Protein AF-A0A2R6RZS8-F1 (afdb_monomer_lite)

pLDDT: mean 79.47, std 20.53, range [24.92, 98.19]

Sequence (272 aa):
MAEFLGSIHTPYLHHLAVDETLSQWTEIAVITLLEDISRHVHLQELRICLRRIVTTSFTSIETLFGLTRLRSLSLQGIDFLLENDTIQQFGRAWPTLETFRLDWAPYQGDPSLFTLDALELFAIHLPHLNKITVYLDATHLPPSPSSNYRDVSTIRPDIGVDFSLGVSRSPVKESIATQIAEYIARIYPHANIQSLDFNSSEESKRQNKIWREIDRMSYRNQQYPGTISDLVQPSSQHLYRQLRKVPLAHTGMSFLGGCCSGSPFRILHERD

Foldseek 3Di:
DLVVLLVPPDLPAAEDAAFADDDDDEQVNLLSNLLSVLVNLNHAEDHHADPAAYEDALVSCVSNLSNQNHAEDAYHNYHHLDALVCLLVVLNSHQNHAYEHYHYDDDPDDARNAELVSLVSCLVRRVNHQEYADAYQAQDDDDQDPPVLPCSCVSCVPLVREREYHHELHDHDLVCLLVSLVRNCSSRVRYQYDYDDDDPDPSSVVRNVSSVVSRVSSVVCNVDVPPDVVPDDPPPPPPVPPPPDDDDDDPDDDDDPDDPPDDSDDDPPDDD

Secondary structure (DSSP, 8-state):
-HHHHHH---TT--EEEEE--SS---HHHHHHHHHHHHT-TT--EEEEEEEEEEE--HHHHHGGGG-TT--EEEEEEEE----TTHHHHHHHH-TT--EEEEE-PPTTSPPPS-BTHHHHHHHHH-TT--EEEE--BBSSPPSPPPGGGGGHHHH-TTTTS-EEEEEES--B-GGGHHHHHHHHHHH-TTEEEEEE-----HHHHHHHHHHHHHHHHHHHHHH-TTSSTTT--S-TTSGGGT----PPP----------S-S-S--------

Structure (mmCIF, N/CA/C/O backbone):
data_AF-A0A2R6RZS8-F1
#
_entry.id   AF-A0A2R6RZS8-F1
#
loop_
_atom_site.group_PDB
_atom_site.id
_atom_site.type_symbol
_atom_site.label_atom_id
_atom_site.label_alt_id
_atom_site.label_comp_id
_atom_site.label_asym_id
_atom_site.label_entity_id
_atom_site.label_seq_id
_atom_site.pdbx_PDB_ins_code
_atom_site.Cartn_x
_atom_site.Cartn_y
_atom_site.Cartn_z
_atom_site.occupancy
_atom_site.B_iso_or_equiv
_atom_site.auth_seq_id
_atom_site.auth_comp_id
_atom_site.auth_asym_id
_atom_site.auth_atom_id
_atom_site.pdbx_PDB_model_num
ATOM 1 N N . MET A 1 1 ? 22.806 1.765 -14.037 1.00 62.91 1 MET A N 1
ATOM 2 C CA . MET A 1 1 ? 21.888 0.638 -13.752 1.00 62.91 1 MET A CA 1
ATOM 3 C C . MET A 1 1 ? 20.736 0.573 -14.745 1.00 62.91 1 MET A C 1
ATOM 5 O O . MET A 1 1 ? 20.511 -0.511 -15.256 1.00 62.91 1 MET A O 1
ATOM 9 N N . ALA A 1 2 ? 20.074 1.690 -15.068 1.00 63.19 2 ALA A N 1
ATOM 10 C CA . ALA A 1 2 ? 19.119 1.770 -16.184 1.00 63.19 2 ALA A CA 1
ATOM 11 C C . ALA A 1 2 ? 19.667 1.116 -17.474 1.00 63.19 2 ALA A C 1
ATOM 13 O O . ALA A 1 2 ? 19.133 0.120 -17.949 1.00 63.19 2 ALA A O 1
ATOM 14 N N . GLU A 1 3 ? 20.867 1.523 -17.910 1.00 72.31 3 GLU A N 1
ATOM 15 C CA . GLU A 1 3 ? 21.550 0.912 -19.069 1.00 72.31 3 GLU A CA 1
ATOM 16 C C . GLU A 1 3 ? 21.716 -0.615 -18.975 1.00 72.31 3 GLU A C 1
ATOM 18 O O . GLU A 1 3 ? 21.650 -1.316 -19.982 1.00 72.31 3 GLU A O 1
ATOM 23 N N . PHE A 1 4 ? 21.911 -1.149 -17.765 1.00 75.69 4 PHE A N 1
ATOM 24 C CA . PHE A 1 4 ? 22.046 -2.587 -17.558 1.00 75.69 4 PHE A CA 1
ATOM 25 C C . PHE A 1 4 ? 20.701 -3.298 -17.721 1.00 75.69 4 PHE A C 1
ATOM 27 O O . PHE A 1 4 ? 20.647 -4.299 -18.426 1.00 75.69 4 PHE A O 1
ATOM 34 N N . LEU A 1 5 ? 19.613 -2.779 -17.147 1.00 74.50 5 LEU A N 1
ATOM 35 C CA . LEU A 1 5 ? 18.281 -3.371 -17.315 1.00 74.50 5 LEU A CA 1
ATOM 36 C C . LEU A 1 5 ? 17.813 -3.300 -18.768 1.00 74.50 5 LEU A C 1
ATOM 38 O O . LEU A 1 5 ? 17.347 -4.306 -19.293 1.00 74.50 5 LEU A O 1
ATOM 42 N N . GLY A 1 6 ? 18.065 -2.181 -19.454 1.00 74.12 6 GLY A N 1
ATOM 43 C CA . GLY A 1 6 ? 17.813 -2.060 -20.891 1.00 74.12 6 GLY A CA 1
ATOM 44 C C . GLY A 1 6 ? 18.570 -3.088 -21.745 1.00 74.12 6 GLY A C 1
ATOM 45 O O . GLY A 1 6 ? 18.123 -3.427 -22.837 1.00 74.12 6 GLY A O 1
ATOM 46 N N . SER A 1 7 ? 19.688 -3.635 -21.256 1.00 81.44 7 SER A N 1
ATOM 47 C CA . SER A 1 7 ? 20.429 -4.693 -21.954 1.00 81.44 7 SER A CA 1
ATOM 48 C C . SER A 1 7 ? 19.837 -6.097 -21.758 1.00 81.44 7 SER A C 1
ATOM 50 O O . SER A 1 7 ? 20.072 -6.983 -22.587 1.00 81.44 7 SER A O 1
ATOM 52 N N . ILE A 1 8 ? 19.025 -6.313 -20.716 1.00 77.12 8 ILE A N 1
ATOM 53 C CA . ILE A 1 8 ? 18.415 -7.612 -20.410 1.00 77.12 8 ILE A CA 1
ATOM 54 C C . ILE A 1 8 ? 17.211 -7.831 -21.333 1.00 77.12 8 ILE A C 1
ATOM 56 O O . ILE A 1 8 ? 16.081 -7.489 -21.019 1.00 77.12 8 ILE A O 1
ATOM 60 N N . HIS A 1 9 ? 17.430 -8.464 -22.482 1.00 73.44 9 HIS A N 1
ATOM 61 C CA . HIS A 1 9 ? 16.355 -8.846 -23.406 1.00 73.44 9 HIS A CA 1
ATOM 62 C C . HIS A 1 9 ? 15.828 -10.250 -23.095 1.00 73.44 9 HIS A C 1
ATOM 64 O O . HIS A 1 9 ? 15.813 -11.127 -23.959 1.00 73.44 9 HIS A O 1
ATOM 70 N N . THR A 1 10 ? 15.444 -10.506 -21.842 1.00 80.44 10 THR A N 1
ATOM 71 C CA . THR A 1 10 ? 14.877 -11.805 -21.469 1.00 80.44 10 THR A CA 1
ATOM 72 C C . THR A 1 10 ? 13.349 -11.715 -21.448 1.00 80.44 10 THR A C 1
ATOM 74 O O . THR A 1 10 ? 12.780 -11.034 -20.591 1.00 80.44 10 THR A O 1
ATOM 77 N N . PRO A 1 11 ? 12.638 -12.428 -22.344 1.00 80.12 11 PRO A N 1
ATOM 78 C CA . PRO A 1 11 ? 11.176 -12.509 -22.278 1.00 80.12 11 PRO A CA 1
ATOM 79 C C . PRO A 1 11 ? 10.695 -13.308 -21.051 1.00 80.12 11 PRO A C 1
ATOM 81 O O . PRO A 1 11 ? 9.502 -13.405 -20.802 1.00 80.12 11 PRO A O 1
ATOM 84 N N . TYR A 1 12 ? 11.613 -13.869 -20.265 1.00 85.50 12 TYR A N 1
ATOM 85 C CA . TYR A 1 12 ? 11.329 -14.740 -19.125 1.00 85.50 12 TYR A CA 1
ATOM 86 C C . TYR A 1 12 ? 11.644 -14.088 -17.773 1.00 85.50 12 TYR A C 1
ATOM 88 O O . TYR A 1 12 ? 11.778 -14.783 -16.770 1.00 85.50 12 TYR A O 1
ATOM 96 N N . LEU A 1 13 ? 11.814 -12.761 -17.718 1.00 93.31 13 LEU A N 1
ATOM 97 C CA . LEU A 1 13 ? 12.021 -12.091 -16.436 1.00 93.31 13 LEU A CA 1
ATOM 98 C C . LEU A 1 13 ? 10.706 -12.069 -15.646 1.00 93.31 13 LEU A C 1
ATOM 100 O O . LEU A 1 13 ? 9.829 -11.249 -15.907 1.00 93.31 13 LEU A O 1
ATOM 104 N N . HIS A 1 14 ? 10.576 -12.984 -14.687 1.00 95.19 14 HIS A N 1
ATOM 105 C CA . HIS A 1 14 ? 9.418 -13.071 -13.792 1.00 95.19 14 HIS A CA 1
ATOM 106 C C . HIS A 1 14 ? 9.640 -12.355 -12.460 1.00 95.19 14 HIS A C 1
ATOM 108 O O . HIS A 1 14 ? 8.688 -11.823 -11.893 1.00 95.19 14 HIS A O 1
ATOM 114 N N . HIS A 1 15 ? 10.890 -12.276 -12.004 1.00 95.50 15 HIS A N 1
ATOM 115 C CA . HIS A 1 15 ? 11.254 -11.688 -10.720 1.00 95.50 15 HIS A CA 1
ATOM 116 C C . HIS A 1 15 ? 12.351 -10.652 -10.927 1.00 95.50 15 HIS A C 1
ATOM 118 O O . HIS A 1 15 ? 13.392 -10.942 -11.520 1.00 95.50 15 HIS A O 1
ATOM 124 N N . LEU A 1 16 ? 12.131 -9.446 -10.413 1.00 94.88 16 LEU A N 1
ATOM 125 C CA . LEU A 1 16 ? 13.127 -8.390 -10.410 1.00 94.88 16 LEU A CA 1
ATOM 126 C C . LEU A 1 16 ? 13.200 -7.764 -9.023 1.00 94.88 16 LEU A C 1
ATOM 128 O O . LEU A 1 16 ? 12.225 -7.206 -8.522 1.00 94.88 16 LEU A O 1
ATOM 132 N N . ALA A 1 17 ? 14.386 -7.834 -8.427 1.00 94.62 17 ALA A N 1
ATOM 133 C CA . ALA A 1 17 ? 14.703 -7.163 -7.180 1.00 94.62 17 ALA A CA 1
ATOM 134 C C . ALA A 1 17 ? 15.854 -6.181 -7.402 1.00 94.62 17 ALA A C 1
ATOM 136 O O . ALA A 1 17 ? 16.924 -6.545 -7.892 1.00 94.62 17 ALA A O 1
ATOM 137 N N . VAL A 1 18 ? 15.617 -4.932 -7.023 1.00 92.31 18 VAL A N 1
ATOM 138 C CA . VAL A 1 18 ? 16.575 -3.834 -7.056 1.00 92.31 18 VAL A CA 1
ATOM 139 C C . VAL A 1 18 ? 16.738 -3.345 -5.622 1.00 92.31 18 VAL A C 1
ATOM 141 O O . VAL A 1 18 ? 15.897 -2.609 -5.113 1.00 92.31 18 VAL A O 1
ATOM 144 N N . ASP A 1 19 ? 17.803 -3.776 -4.952 1.00 90.81 19 ASP A N 1
ATOM 145 C CA . ASP A 1 19 ? 18.142 -3.329 -3.601 1.00 90.81 19 ASP A CA 1
ATOM 146 C C . ASP A 1 19 ? 19.425 -2.495 -3.680 1.00 90.81 19 ASP A C 1
ATOM 148 O O . ASP A 1 19 ? 20.504 -3.038 -3.901 1.00 90.81 19 ASP A O 1
ATOM 152 N N . GLU A 1 20 ? 19.344 -1.174 -3.504 1.00 81.62 20 GLU A N 1
ATOM 153 C CA . GLU A 1 20 ? 20.545 -0.339 -3.597 1.00 81.62 20 GLU A CA 1
ATOM 154 C C . GLU A 1 20 ? 21.147 -0.002 -2.231 1.00 81.62 20 GLU A C 1
ATOM 156 O O . GLU A 1 20 ? 20.477 0.443 -1.296 1.00 81.62 20 GLU A O 1
ATOM 161 N N . THR A 1 21 ? 22.468 -0.171 -2.133 1.00 69.88 21 THR A N 1
ATOM 162 C CA . THR A 1 21 ? 23.255 0.178 -0.944 1.00 69.88 21 THR A CA 1
ATOM 163 C C . THR A 1 21 ? 24.018 1.499 -1.075 1.00 69.88 21 THR A C 1
ATOM 165 O O . THR A 1 21 ? 24.407 2.066 -0.049 1.00 69.88 21 THR A O 1
ATOM 168 N N . LEU A 1 22 ? 24.212 2.007 -2.296 1.00 61.62 22 LEU A N 1
ATOM 169 C CA . LEU A 1 22 ? 24.978 3.218 -2.596 1.00 61.62 22 LEU A CA 1
ATOM 170 C C . LEU A 1 22 ? 24.064 4.432 -2.844 1.00 61.62 22 LEU A C 1
ATOM 172 O O . LEU A 1 22 ? 22.845 4.332 -2.931 1.00 61.62 22 LEU A O 1
ATOM 176 N N . SER A 1 23 ? 24.649 5.623 -2.767 1.00 70.31 23 SER A N 1
ATOM 177 C CA . SER A 1 23 ? 23.931 6.870 -2.508 1.00 70.31 23 SER A CA 1
ATOM 178 C C . SER A 1 23 ? 24.003 7.828 -3.691 1.00 70.31 23 SER A C 1
ATOM 180 O O . SER A 1 23 ? 25.045 8.459 -3.858 1.00 70.31 23 SER A O 1
ATOM 182 N N . GLN A 1 24 ? 22.892 7.963 -4.431 1.00 80.12 24 GLN A N 1
ATOM 183 C CA . GLN A 1 24 ? 22.300 9.207 -4.978 1.00 80.12 24 GLN A CA 1
ATOM 184 C C . GLN A 1 24 ? 21.264 8.882 -6.074 1.00 80.12 24 GLN A C 1
ATOM 186 O O . GLN A 1 24 ? 21.456 9.194 -7.247 1.00 80.12 24 GLN A O 1
ATOM 191 N N . TRP A 1 25 ? 20.138 8.273 -5.696 1.00 88.56 25 TRP A N 1
ATOM 192 C CA . TRP A 1 25 ? 18.993 8.221 -6.603 1.00 88.56 25 TRP A CA 1
ATOM 193 C C . TRP A 1 25 ? 18.427 9.618 -6.802 1.00 88.56 25 TRP A C 1
ATOM 195 O O . TRP A 1 25 ? 18.111 10.312 -5.834 1.00 88.56 25 TRP A O 1
ATOM 205 N N . THR A 1 26 ? 18.312 10.015 -8.061 1.00 91.75 26 THR A N 1
ATOM 206 C CA . THR A 1 26 ? 17.530 11.175 -8.474 1.00 91.75 26 THR A CA 1
ATOM 207 C C . THR A 1 26 ? 16.162 10.703 -8.942 1.00 91.75 26 THR A C 1
ATOM 209 O O . THR A 1 26 ? 15.993 9.541 -9.316 1.00 91.75 26 THR A O 1
ATOM 212 N N . GLU A 1 27 ? 15.194 11.612 -8.962 1.00 92.75 27 GLU A N 1
ATOM 213 C CA . GLU A 1 27 ? 13.885 11.351 -9.561 1.00 92.75 27 GLU A CA 1
ATOM 214 C C . GLU A 1 27 ? 14.021 10.829 -11.000 1.00 92.75 27 GLU A C 1
ATOM 216 O O . GLU A 1 27 ? 13.470 9.784 -11.329 1.00 92.75 27 GLU A O 1
ATOM 221 N N . ILE A 1 28 ? 14.850 11.485 -11.822 1.00 93.06 28 ILE A N 1
ATOM 222 C CA . ILE A 1 28 ? 15.107 11.085 -13.215 1.00 93.06 28 ILE A CA 1
ATOM 223 C C . ILE A 1 28 ? 15.606 9.638 -13.293 1.00 93.06 28 ILE A C 1
ATOM 225 O O . ILE A 1 28 ? 15.122 8.868 -14.114 1.00 93.06 28 ILE A O 1
ATOM 229 N N . ALA A 1 29 ? 16.541 9.245 -12.423 1.00 92.25 29 ALA A N 1
ATOM 230 C CA . ALA A 1 29 ? 17.060 7.881 -12.419 1.00 92.25 29 ALA A CA 1
ATOM 231 C C . ALA A 1 29 ? 15.974 6.849 -12.072 1.00 92.25 29 ALA A C 1
ATOM 233 O O . ALA A 1 29 ? 15.957 5.772 -12.666 1.00 92.25 29 ALA A O 1
ATOM 234 N N . VAL A 1 30 ? 15.072 7.173 -11.136 1.00 93.06 30 VAL A N 1
ATOM 235 C CA . VAL A 1 30 ? 13.923 6.316 -10.803 1.00 93.06 30 VAL A CA 1
ATOM 236 C C . VAL A 1 30 ? 12.966 6.222 -11.988 1.00 93.06 30 VAL A C 1
ATOM 238 O O . VAL A 1 30 ? 12.576 5.118 -12.343 1.00 93.06 30 VAL A O 1
ATOM 241 N N . ILE A 1 31 ? 12.638 7.335 -12.646 1.00 94.50 31 ILE A N 1
ATOM 242 C CA . ILE A 1 31 ? 11.755 7.335 -13.822 1.00 94.50 31 ILE A CA 1
ATOM 243 C C . ILE A 1 31 ? 12.332 6.449 -14.928 1.00 94.50 31 ILE A C 1
ATOM 245 O O . ILE A 1 31 ? 11.656 5.528 -15.378 1.00 94.50 31 ILE A O 1
ATOM 249 N N . THR A 1 32 ? 13.602 6.644 -15.298 1.00 93.81 32 THR A N 1
ATOM 250 C CA . THR A 1 32 ? 14.256 5.816 -16.324 1.00 93.81 32 THR A CA 1
ATOM 251 C C . THR A 1 32 ? 14.278 4.338 -15.927 1.00 93.81 32 THR A C 1
ATOM 253 O O . THR A 1 32 ? 14.043 3.468 -16.760 1.00 93.81 32 THR A O 1
ATOM 256 N N . LEU A 1 33 ? 14.507 4.035 -14.643 1.00 93.19 33 LEU A N 1
ATOM 257 C CA . LEU A 1 33 ? 14.427 2.667 -14.132 1.00 93.19 33 LEU A CA 1
ATOM 258 C C . LEU A 1 33 ? 13.031 2.064 -14.358 1.00 93.19 33 LEU A C 1
ATOM 260 O O . LEU A 1 33 ? 12.932 0.941 -14.844 1.00 93.19 33 LEU A O 1
ATOM 264 N N . LEU A 1 34 ? 11.963 2.777 -13.998 1.00 95.31 34 LEU A N 1
ATOM 265 C CA . LEU A 1 34 ? 10.593 2.281 -14.148 1.00 95.31 34 LEU A CA 1
ATOM 266 C C . LEU A 1 34 ? 10.214 2.095 -15.625 1.00 95.31 34 LEU A C 1
ATOM 268 O O . LEU A 1 34 ? 9.624 1.074 -15.980 1.00 95.31 34 LEU A O 1
ATOM 272 N N . GLU A 1 35 ? 10.627 3.020 -16.495 1.00 94.94 35 GLU A N 1
ATOM 273 C CA . GLU A 1 35 ? 10.471 2.899 -17.948 1.00 94.94 35 GLU A CA 1
ATOM 274 C C . GLU A 1 35 ? 11.176 1.653 -18.495 1.00 94.94 35 GLU A C 1
ATOM 276 O O . GLU A 1 35 ? 10.598 0.918 -19.297 1.00 94.94 35 GLU A O 1
ATOM 281 N N . ASP A 1 36 ? 12.400 1.367 -18.050 1.00 93.19 36 ASP A N 1
ATOM 282 C CA . ASP A 1 36 ? 13.120 0.164 -18.469 1.00 93.19 36 ASP A CA 1
ATOM 283 C C . ASP A 1 36 ? 12.421 -1.111 -17.976 1.00 93.19 36 ASP A C 1
ATOM 285 O O . ASP A 1 36 ? 12.254 -2.062 -18.744 1.00 93.19 36 ASP A O 1
ATOM 289 N N . ILE A 1 37 ? 11.934 -1.108 -16.731 1.00 94.75 37 ILE A N 1
ATOM 290 C CA . ILE A 1 37 ? 11.193 -2.229 -16.135 1.00 94.75 37 ILE A CA 1
ATOM 291 C C . ILE A 1 37 ? 9.886 -2.502 -16.887 1.00 94.75 37 ILE A C 1
ATOM 293 O O . ILE A 1 37 ? 9.527 -3.665 -17.086 1.00 94.75 37 ILE A O 1
ATOM 297 N N . SER A 1 38 ? 9.196 -1.456 -17.348 1.00 95.75 38 SER A N 1
ATOM 298 C CA . SER A 1 38 ? 7.912 -1.575 -18.054 1.00 95.75 38 SER A CA 1
ATOM 299 C C . SER A 1 38 ? 7.962 -2.470 -19.300 1.00 95.75 38 SER A C 1
ATOM 301 O O . SER A 1 38 ? 6.945 -3.036 -19.704 1.00 95.75 38 SER A O 1
ATOM 303 N N . ARG A 1 39 ? 9.152 -2.661 -19.891 1.00 94.50 39 ARG A N 1
ATOM 304 C CA . ARG A 1 39 ? 9.355 -3.515 -21.072 1.00 94.50 39 ARG A CA 1
ATOM 305 C C . ARG A 1 39 ? 9.261 -5.012 -20.755 1.00 94.50 39 ARG A C 1
ATOM 307 O O . ARG A 1 39 ? 9.092 -5.821 -21.667 1.00 94.50 39 ARG A O 1
ATOM 314 N N . HIS A 1 40 ? 9.321 -5.400 -19.482 1.00 94.62 40 HIS A N 1
ATOM 315 C CA . HIS A 1 40 ? 9.264 -6.792 -19.033 1.00 94.62 40 HIS A CA 1
ATOM 316 C C . HIS A 1 40 ? 7.833 -7.225 -18.683 1.00 94.62 40 HIS A C 1
ATOM 318 O O . HIS A 1 40 ? 7.512 -7.521 -17.538 1.00 94.62 40 HIS A O 1
ATOM 324 N N . VAL A 1 41 ? 6.959 -7.325 -19.687 1.00 95.00 41 VAL A N 1
ATOM 325 C CA . VAL A 1 41 ? 5.510 -7.606 -19.525 1.00 95.00 41 VAL A CA 1
ATOM 326 C C . VAL A 1 41 ? 5.160 -8.932 -18.825 1.00 95.00 41 VAL A C 1
ATOM 328 O O . VAL A 1 41 ? 4.012 -9.160 -18.444 1.00 95.00 41 VAL A O 1
ATOM 331 N N . HIS A 1 42 ? 6.131 -9.833 -18.665 1.00 95.62 42 HIS A N 1
ATOM 332 C CA . HIS A 1 42 ? 5.960 -11.117 -17.983 1.00 95.62 42 HIS A CA 1
ATOM 333 C C . HIS A 1 42 ? 6.349 -11.093 -16.500 1.00 95.62 42 HIS A C 1
ATOM 335 O O . HIS A 1 42 ? 6.268 -12.140 -15.846 1.00 95.62 42 HIS A O 1
ATOM 341 N N . LEU A 1 43 ? 6.734 -9.926 -15.980 1.00 96.88 43 LEU A N 1
ATOM 342 C CA . LEU A 1 43 ? 7.109 -9.740 -14.589 1.00 96.88 43 LEU A CA 1
ATOM 343 C C . LEU A 1 43 ? 5.923 -10.043 -13.666 1.00 96.88 43 LEU A C 1
ATOM 345 O O . LEU A 1 43 ? 4.820 -9.529 -13.848 1.00 96.88 43 LEU A O 1
ATOM 349 N N . GLN A 1 44 ? 6.168 -10.904 -12.685 1.00 97.50 44 GLN A N 1
ATOM 350 C CA . GLN A 1 44 ? 5.214 -11.289 -11.648 1.00 97.50 44 GLN A CA 1
ATOM 351 C C . GLN A 1 44 ? 5.582 -10.661 -10.306 1.00 97.50 44 GLN A C 1
ATOM 353 O O . GLN A 1 44 ? 4.698 -10.329 -9.518 1.00 97.50 44 GLN A O 1
ATOM 358 N N . GLU A 1 45 ? 6.871 -10.445 -10.056 1.00 97.94 45 GLU A N 1
ATOM 359 C CA . GLU A 1 45 ? 7.355 -9.850 -8.820 1.00 97.94 45 GLU A CA 1
ATOM 360 C C . GLU A 1 45 ? 8.325 -8.710 -9.101 1.00 97.94 45 GLU A C 1
ATOM 362 O O . GLU A 1 45 ? 9.370 -8.895 -9.731 1.00 97.94 45 GLU A O 1
ATOM 367 N N . LEU A 1 46 ? 7.985 -7.533 -8.584 1.00 97.38 46 LEU A N 1
ATOM 368 C CA . LEU A 1 46 ? 8.832 -6.355 -8.622 1.00 97.38 46 LEU A CA 1
ATOM 369 C C . LEU A 1 46 ? 9.113 -5.868 -7.208 1.00 97.38 46 LEU A C 1
ATOM 371 O O . LEU A 1 46 ? 8.207 -5.495 -6.460 1.00 97.38 46 LEU A O 1
ATOM 375 N N . ARG A 1 47 ? 10.395 -5.792 -6.869 1.00 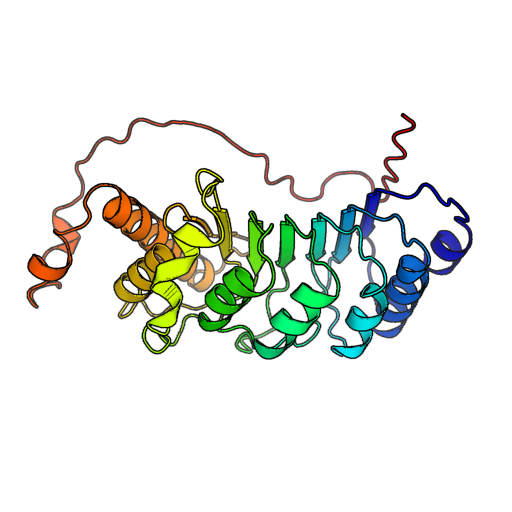96.50 47 ARG A N 1
ATOM 376 C CA . ARG A 1 47 ? 10.872 -5.182 -5.637 1.00 96.50 47 ARG A CA 1
ATOM 377 C C . ARG A 1 47 ? 11.900 -4.111 -5.955 1.00 96.50 47 ARG A C 1
ATOM 379 O O . ARG A 1 47 ? 12.928 -4.399 -6.553 1.00 96.50 47 ARG A O 1
ATOM 386 N N . ILE A 1 48 ? 11.653 -2.899 -5.481 1.00 94.56 48 ILE A N 1
ATOM 387 C CA . ILE A 1 48 ? 12.620 -1.806 -5.482 1.00 94.56 48 ILE A CA 1
ATOM 388 C C . ILE A 1 48 ? 12.764 -1.318 -4.044 1.00 94.56 48 ILE A C 1
ATOM 390 O O . ILE A 1 48 ? 11.773 -1.008 -3.384 1.00 94.56 48 ILE A O 1
ATOM 394 N N . CYS A 1 49 ? 13.993 -1.276 -3.544 1.00 93.38 49 CYS A N 1
ATOM 395 C CA . CYS A 1 49 ? 14.315 -0.819 -2.203 1.00 93.38 49 CYS A CA 1
ATOM 396 C C . CYS A 1 49 ? 15.428 0.223 -2.263 1.00 93.38 49 CYS A C 1
ATOM 398 O O . CYS A 1 49 ? 16.595 -0.098 -2.506 1.00 93.38 49 CYS A O 1
ATOM 400 N N . LEU A 1 50 ? 15.059 1.474 -1.996 1.00 91.31 50 LEU A N 1
ATOM 401 C CA . LEU A 1 50 ? 15.971 2.609 -1.964 1.00 91.31 50 LEU A CA 1
ATOM 402 C C . LEU A 1 50 ? 16.257 3.024 -0.516 1.00 91.31 50 LEU A C 1
ATOM 404 O O . LEU A 1 50 ? 15.366 3.063 0.330 1.00 91.31 50 LEU A O 1
ATOM 408 N N . ARG A 1 51 ? 17.512 3.382 -0.217 1.00 87.50 51 ARG A N 1
ATOM 409 C CA . ARG A 1 51 ? 17.899 3.888 1.117 1.00 87.50 51 ARG A CA 1
ATOM 410 C C . ARG A 1 51 ? 17.388 5.293 1.415 1.00 87.50 51 ARG A C 1
ATOM 412 O O . ARG A 1 51 ? 17.236 5.655 2.579 1.00 87.50 51 ARG A O 1
ATOM 419 N N . ARG A 1 52 ? 17.217 6.112 0.378 1.00 86.94 52 ARG A N 1
ATOM 420 C CA . ARG A 1 52 ? 16.716 7.483 0.482 1.00 86.94 52 ARG A CA 1
ATOM 421 C C . ARG A 1 52 ? 15.379 7.551 -0.222 1.00 86.94 52 ARG A C 1
ATOM 423 O O . ARG A 1 52 ? 15.208 6.904 -1.248 1.00 86.94 52 ARG A O 1
ATOM 430 N N . ILE A 1 53 ? 14.484 8.351 0.341 1.00 89.12 53 ILE A N 1
ATOM 431 C CA . ILE A 1 53 ? 13.192 8.611 -0.274 1.00 89.12 53 ILE A CA 1
ATOM 432 C C . ILE A 1 53 ? 13.414 9.472 -1.508 1.00 89.12 53 ILE A C 1
ATOM 434 O O . ILE A 1 53 ? 14.100 10.495 -1.439 1.00 89.12 53 ILE A O 1
ATOM 438 N N . VAL A 1 54 ? 12.840 9.027 -2.615 1.00 91.31 54 VAL A N 1
ATOM 439 C CA . VAL A 1 54 ? 12.729 9.782 -3.855 1.00 91.31 54 VAL A CA 1
ATOM 440 C C . VAL A 1 54 ? 11.251 10.050 -4.075 1.00 91.31 54 VAL A C 1
ATOM 442 O O . VAL A 1 54 ? 10.477 9.110 -4.248 1.00 91.31 54 VAL A O 1
ATOM 445 N N . THR A 1 55 ? 10.866 11.319 -4.034 1.00 91.88 55 THR A N 1
ATOM 446 C CA . THR A 1 55 ? 9.516 11.735 -4.413 1.00 91.88 55 THR A CA 1
ATOM 447 C C . THR A 1 55 ? 9.454 11.874 -5.928 1.00 91.88 55 THR A C 1
ATOM 449 O O . THR A 1 55 ? 10.387 12.392 -6.542 1.00 91.88 55 THR A O 1
ATOM 452 N N . THR A 1 56 ? 8.376 11.388 -6.525 1.00 91.94 56 THR A N 1
ATOM 453 C CA . THR A 1 56 ? 8.090 11.501 -7.952 1.00 91.94 56 THR A CA 1
ATOM 454 C C . THR A 1 56 ? 6.585 11.633 -8.176 1.00 91.94 56 THR A C 1
ATOM 456 O O . THR A 1 56 ? 5.785 11.415 -7.267 1.00 91.94 56 THR A O 1
ATOM 459 N N . SER A 1 57 ? 6.180 12.024 -9.380 1.00 93.25 57 SER A N 1
ATOM 460 C CA . SER A 1 57 ? 4.770 12.137 -9.737 1.00 93.25 57 SER A CA 1
ATOM 461 C C . SER A 1 57 ? 4.092 10.773 -9.894 1.00 93.25 57 SER A C 1
ATOM 463 O O . SER A 1 57 ? 4.716 9.757 -10.209 1.00 93.25 57 SER A O 1
ATOM 465 N N . PHE A 1 58 ? 2.764 10.773 -9.774 1.00 91.69 58 PHE A N 1
ATOM 466 C CA . PHE A 1 58 ? 1.926 9.615 -10.083 1.00 91.69 58 PHE A CA 1
ATOM 467 C C . PHE A 1 58 ? 2.159 9.068 -11.505 1.00 91.69 58 PHE A C 1
ATOM 469 O O . PHE A 1 58 ? 2.213 7.858 -11.702 1.00 91.69 58 PHE A O 1
ATOM 476 N N . THR A 1 59 ? 2.399 9.933 -12.495 1.00 94.56 59 THR A N 1
ATOM 477 C CA . THR A 1 59 ? 2.656 9.511 -13.887 1.00 94.56 59 THR A CA 1
ATOM 478 C C . THR A 1 59 ? 3.845 8.554 -14.015 1.00 94.56 59 THR A C 1
ATOM 480 O O . THR A 1 59 ? 3.901 7.743 -14.934 1.00 94.56 59 THR A O 1
ATOM 483 N N . SER A 1 60 ? 4.797 8.600 -13.080 1.00 94.88 60 SER A N 1
ATOM 484 C CA . SER A 1 60 ? 5.944 7.693 -13.066 1.00 94.88 60 SER A CA 1
ATOM 485 C C . SER A 1 60 ? 5.537 6.248 -12.762 1.00 94.88 60 SER A C 1
ATOM 487 O O . SER A 1 60 ? 6.105 5.330 -13.353 1.00 94.88 60 SER A O 1
ATOM 489 N N . ILE A 1 61 ? 4.542 6.012 -11.892 1.00 95.75 61 ILE A N 1
ATOM 490 C CA . ILE A 1 61 ? 4.058 4.649 -11.605 1.00 95.75 61 ILE A CA 1
ATOM 491 C C . ILE A 1 61 ? 3.176 4.098 -12.734 1.00 95.75 61 ILE A C 1
ATOM 493 O O . ILE A 1 61 ? 3.145 2.884 -12.937 1.00 95.75 61 ILE A O 1
ATOM 497 N N . GLU A 1 62 ? 2.524 4.966 -13.517 1.00 96.62 62 GLU A N 1
ATOM 498 C CA . GLU A 1 62 ? 1.706 4.565 -14.675 1.00 96.62 62 GLU A CA 1
ATOM 499 C C . GLU A 1 62 ? 2.521 3.805 -15.728 1.00 96.62 62 GLU A C 1
ATOM 501 O O . GLU A 1 62 ? 1.990 2.932 -16.416 1.00 96.62 62 GLU A O 1
ATOM 506 N N . THR A 1 63 ? 3.832 4.059 -15.811 1.00 96.81 63 THR A N 1
ATOM 507 C CA . THR A 1 63 ? 4.745 3.300 -16.682 1.00 96.81 63 THR A CA 1
ATOM 508 C C . THR A 1 63 ? 4.695 1.793 -16.404 1.00 96.81 63 THR A C 1
ATOM 510 O O . THR A 1 63 ? 4.869 0.985 -17.313 1.00 96.81 63 THR A O 1
ATOM 513 N N . LEU A 1 64 ? 4.371 1.385 -15.174 1.00 97.56 64 LEU A N 1
ATOM 514 C CA . LEU A 1 64 ? 4.266 -0.016 -14.767 1.00 97.56 64 LEU A CA 1
ATOM 515 C C . LEU A 1 64 ? 2.880 -0.627 -15.033 1.00 97.56 64 LEU A C 1
ATOM 517 O O . LEU A 1 64 ? 2.678 -1.815 -14.770 1.00 97.56 64 LEU A O 1
ATOM 521 N N . PHE A 1 65 ? 1.905 0.128 -15.554 1.00 98.00 65 PHE A N 1
ATOM 522 C CA . PHE A 1 65 ? 0.541 -0.382 -15.763 1.00 98.00 65 PHE A CA 1
ATOM 523 C C . PHE A 1 65 ? 0.454 -1.460 -16.850 1.00 98.00 65 PHE A C 1
ATOM 525 O O . PHE A 1 65 ? -0.492 -2.244 -16.866 1.00 98.00 65 PHE A O 1
ATOM 532 N N . GLY A 1 66 ? 1.463 -1.566 -17.720 1.00 97.06 66 GLY A N 1
ATOM 533 C CA . GLY A 1 66 ? 1.578 -2.667 -18.682 1.00 97.06 66 GLY A CA 1
ATOM 534 C C . GLY A 1 66 ? 1.912 -4.027 -18.050 1.00 97.06 66 GLY A C 1
ATOM 535 O O . GLY A 1 66 ? 1.745 -5.061 -18.701 1.00 97.06 66 GLY A O 1
ATOM 536 N N . LEU A 1 67 ? 2.354 -4.059 -16.787 1.00 97.50 67 LEU A N 1
ATOM 537 C CA . LEU A 1 67 ? 2.762 -5.273 -16.071 1.00 97.50 67 LEU A CA 1
ATOM 538 C C . LEU A 1 67 ? 1.550 -6.049 -15.531 1.00 97.50 67 LEU A C 1
ATOM 540 O O . LEU A 1 67 ? 1.404 -6.289 -14.338 1.00 97.50 67 LEU A O 1
ATOM 544 N N . THR A 1 68 ? 0.656 -6.461 -16.423 1.00 97.38 68 THR A N 1
ATOM 545 C CA . THR A 1 68 ? -0.647 -7.067 -16.080 1.00 97.38 68 THR A CA 1
ATOM 546 C C . THR A 1 68 ? -0.565 -8.418 -15.358 1.00 97.38 68 THR A C 1
ATOM 548 O O . THR A 1 68 ? -1.570 -8.886 -14.829 1.00 97.38 68 THR A O 1
ATOM 551 N N . ARG A 1 69 ? 0.615 -9.057 -15.328 1.00 97.31 69 ARG A N 1
ATOM 552 C CA . ARG A 1 69 ? 0.866 -10.335 -14.631 1.00 97.31 69 ARG A CA 1
ATOM 553 C C . ARG A 1 69 ? 1.443 -10.157 -13.226 1.00 97.31 69 ARG A C 1
ATOM 555 O O . ARG A 1 69 ? 1.792 -11.154 -12.591 1.00 97.31 69 ARG A O 1
ATOM 562 N N . LEU A 1 70 ? 1.576 -8.917 -12.761 1.00 98.19 70 LEU A N 1
ATOM 563 C CA . LEU A 1 70 ? 2.168 -8.607 -11.471 1.00 98.19 70 LEU A CA 1
ATOM 564 C C . LEU A 1 70 ? 1.311 -9.185 -10.336 1.00 98.19 70 LEU A C 1
ATOM 566 O O . LEU A 1 70 ? 0.103 -8.958 -10.254 1.00 98.19 70 LEU A O 1
ATOM 570 N N . ARG A 1 71 ? 1.962 -9.951 -9.465 1.00 98.00 71 ARG A N 1
ATOM 571 C CA . ARG A 1 71 ? 1.408 -10.549 -8.244 1.00 98.00 71 ARG A CA 1
ATOM 572 C C . ARG A 1 71 ? 1.978 -9.896 -6.995 1.00 98.00 71 ARG A C 1
ATOM 574 O O . ARG A 1 71 ? 1.276 -9.765 -5.999 1.00 98.00 71 ARG A O 1
ATOM 581 N N . SER A 1 72 ? 3.229 -9.446 -7.050 1.00 98.12 72 SER A N 1
ATOM 582 C CA . SER A 1 72 ? 3.902 -8.794 -5.929 1.00 98.12 72 SER A CA 1
ATOM 583 C C . SER A 1 72 ? 4.568 -7.501 -6.376 1.00 98.12 72 SER A C 1
ATOM 585 O O . SER A 1 72 ? 5.426 -7.507 -7.258 1.00 98.12 72 SER A O 1
ATOM 587 N N . LEU A 1 73 ? 4.186 -6.392 -5.746 1.00 97.94 73 LEU A N 1
ATOM 588 C CA . LEU A 1 73 ? 4.783 -5.078 -5.954 1.00 97.94 73 LEU A CA 1
ATOM 589 C C . LEU A 1 73 ? 5.259 -4.517 -4.616 1.00 97.94 73 LEU A C 1
ATOM 591 O O . LEU A 1 73 ? 4.457 -4.277 -3.716 1.00 97.94 73 LEU A O 1
ATOM 595 N N . SER A 1 74 ? 6.563 -4.289 -4.484 1.00 96.81 74 SER A N 1
ATOM 596 C CA . SER A 1 74 ? 7.174 -3.685 -3.301 1.00 96.81 74 SER A CA 1
ATOM 597 C C . SER A 1 74 ? 8.062 -2.515 -3.701 1.00 96.81 74 SER A C 1
ATOM 599 O O . SER A 1 74 ? 9.188 -2.734 -4.137 1.00 96.81 74 SER A O 1
ATOM 601 N N . LEU A 1 75 ? 7.611 -1.286 -3.466 1.00 95.19 75 LEU A N 1
ATOM 602 C CA . LEU A 1 75 ? 8.380 -0.065 -3.703 1.00 95.19 75 LEU A CA 1
ATOM 603 C C . LEU A 1 75 ? 8.675 0.590 -2.349 1.00 95.19 75 LEU A C 1
ATOM 605 O O . LEU A 1 75 ? 7.775 1.057 -1.653 1.00 95.19 75 LEU A O 1
ATOM 609 N N . GLN A 1 76 ? 9.938 0.566 -1.934 1.00 92.69 76 GLN A N 1
ATOM 610 C CA . GLN A 1 76 ? 10.390 1.127 -0.662 1.00 92.69 76 GLN A CA 1
ATOM 611 C C . GLN A 1 76 ? 11.345 2.279 -0.936 1.00 92.69 76 GLN A C 1
ATOM 613 O O . GLN A 1 76 ? 12.271 2.146 -1.739 1.00 92.69 76 GLN A O 1
ATOM 618 N N . GLY A 1 77 ? 11.118 3.406 -0.266 1.00 90.75 77 GLY A N 1
ATOM 619 C CA . GLY A 1 77 ? 11.881 4.629 -0.517 1.00 90.75 77 GLY A CA 1
ATOM 620 C C . GLY A 1 77 ? 11.517 5.345 -1.825 1.00 90.75 77 GLY A C 1
ATOM 621 O O .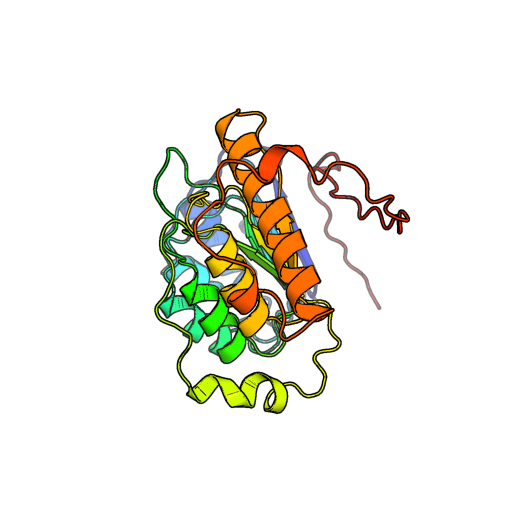 GLY A 1 77 ? 12.299 6.169 -2.288 1.00 90.75 77 GLY A O 1
ATOM 622 N N . ILE A 1 78 ? 10.351 5.065 -2.413 1.00 92.56 78 ILE A N 1
ATOM 623 C CA . ILE A 1 78 ? 9.789 5.858 -3.514 1.00 92.56 78 ILE A CA 1
ATOM 624 C C . ILE A 1 78 ? 8.413 6.356 -3.080 1.00 92.56 78 ILE A C 1
ATOM 626 O O . ILE A 1 78 ? 7.580 5.555 -2.655 1.00 92.56 78 ILE A O 1
ATOM 630 N N . ASP A 1 79 ? 8.200 7.661 -3.178 1.00 92.00 79 ASP A N 1
ATOM 631 C CA . ASP A 1 79 ? 6.940 8.326 -2.869 1.00 92.00 79 ASP A CA 1
ATOM 632 C C . ASP A 1 79 ? 6.327 8.862 -4.168 1.00 92.00 79 ASP A C 1
ATOM 634 O O . ASP A 1 79 ? 6.918 9.713 -4.826 1.00 92.00 79 ASP A O 1
ATOM 638 N N . PHE A 1 80 ? 5.166 8.330 -4.550 1.00 90.62 80 PHE A N 1
ATOM 639 C CA . PHE A 1 80 ? 4.446 8.706 -5.774 1.00 90.62 80 PHE A CA 1
ATOM 640 C C . PHE A 1 80 ? 3.295 9.690 -5.514 1.00 90.62 80 PHE A C 1
ATOM 642 O O . PHE A 1 80 ? 2.479 9.902 -6.411 1.00 90.62 80 PHE A O 1
ATOM 649 N N . LEU A 1 81 ? 3.186 10.236 -4.292 1.00 90.06 81 LEU A N 1
ATOM 650 C CA . LEU A 1 81 ? 2.096 11.129 -3.880 1.00 90.06 81 LEU A CA 1
ATOM 651 C C . LEU A 1 81 ? 0.711 10.513 -4.151 1.00 90.06 81 LEU A C 1
ATOM 653 O O . LEU A 1 81 ? -0.163 11.128 -4.757 1.00 90.06 81 LEU A O 1
ATOM 657 N N . LEU A 1 82 ? 0.532 9.251 -3.754 1.00 92.12 82 LEU A N 1
ATOM 658 C CA . LEU A 1 82 ? -0.668 8.482 -4.082 1.00 92.12 82 LEU A CA 1
ATOM 659 C C . LEU A 1 82 ? -1.854 8.847 -3.197 1.00 92.12 82 LEU A C 1
ATOM 661 O O . LEU A 1 82 ? -1.778 8.751 -1.976 1.00 92.12 82 LEU A O 1
ATOM 665 N N . GLU A 1 83 ? -2.974 9.148 -3.839 1.00 94.56 83 GLU A N 1
ATOM 666 C CA . GLU A 1 83 ? -4.266 9.396 -3.203 1.00 94.56 83 GLU A CA 1
ATOM 667 C C . GLU A 1 83 ? -5.182 8.172 -3.312 1.00 94.56 83 GLU A C 1
ATOM 669 O O . GLU A 1 83 ? -4.989 7.306 -4.169 1.00 94.56 83 GLU A O 1
ATOM 674 N N . ASN A 1 84 ? -6.229 8.116 -2.488 1.00 95.25 84 ASN A N 1
ATOM 675 C CA . ASN A 1 84 ? -7.229 7.041 -2.496 1.00 95.25 84 ASN A CA 1
ATOM 676 C C . ASN A 1 84 ? -7.767 6.710 -3.906 1.00 95.25 84 ASN A C 1
ATOM 678 O O . ASN A 1 84 ? -7.859 5.536 -4.269 1.00 95.25 84 ASN A O 1
ATOM 682 N N . ASP A 1 85 ? -8.037 7.726 -4.731 1.00 95.38 85 ASP A N 1
ATOM 683 C CA . ASP A 1 85 ? -8.600 7.570 -6.082 1.00 95.38 85 ASP A CA 1
ATOM 684 C C . ASP A 1 85 ? -7.680 6.793 -7.045 1.00 95.38 85 ASP A C 1
ATOM 686 O O . ASP A 1 85 ? -8.134 6.206 -8.032 1.00 95.38 85 ASP A O 1
ATOM 690 N N . THR A 1 86 ? -6.379 6.714 -6.747 1.00 95.88 86 THR A N 1
ATOM 691 C CA . THR A 1 86 ? -5.413 5.951 -7.556 1.00 95.88 86 THR A CA 1
ATOM 692 C C . THR A 1 86 ? -5.619 4.436 -7.454 1.00 95.88 86 THR A C 1
ATOM 694 O O . THR A 1 86 ? -5.300 3.701 -8.390 1.00 95.88 86 THR A O 1
ATOM 697 N N . ILE A 1 87 ? -6.229 3.947 -6.369 1.00 96.75 87 ILE A N 1
ATOM 698 C CA . ILE A 1 87 ? -6.406 2.509 -6.102 1.00 96.75 87 ILE A CA 1
ATOM 699 C C . ILE A 1 87 ? -7.298 1.849 -7.157 1.00 96.75 87 ILE A C 1
ATOM 701 O O . ILE A 1 87 ? -7.050 0.711 -7.562 1.00 96.75 87 ILE A O 1
ATOM 705 N N . GLN A 1 88 ? -8.297 2.571 -7.677 1.00 96.81 88 GLN A N 1
ATOM 706 C CA . GLN A 1 88 ? -9.117 2.072 -8.780 1.00 96.81 88 GLN A CA 1
ATOM 707 C C . GLN A 1 88 ? -8.273 1.803 -10.033 1.00 96.81 88 GLN A C 1
ATOM 709 O O . GLN A 1 88 ? -8.505 0.821 -10.742 1.00 96.81 88 GLN A O 1
ATOM 714 N N . GLN A 1 89 ? -7.294 2.665 -10.312 1.00 97.50 89 GLN A N 1
ATOM 715 C CA . GLN A 1 89 ? -6.403 2.509 -11.458 1.00 97.50 89 GLN A CA 1
ATOM 716 C C . GLN A 1 89 ? -5.473 1.310 -11.259 1.00 97.50 89 GLN A C 1
ATOM 718 O O . GLN A 1 89 ? -5.312 0.517 -12.185 1.00 97.50 89 GLN A O 1
ATOM 723 N N . PHE A 1 90 ? -4.971 1.097 -10.036 1.00 97.62 90 PHE A N 1
ATOM 724 C CA . PHE A 1 90 ? -4.197 -0.102 -9.691 1.00 97.62 90 PHE A CA 1
ATOM 725 C C . PHE A 1 90 ? -4.995 -1.384 -9.902 1.00 97.62 90 PHE A C 1
ATOM 727 O O . PHE A 1 90 ? -4.470 -2.329 -10.478 1.00 97.62 90 PHE A O 1
ATOM 734 N N . GLY A 1 91 ? -6.275 -1.404 -9.522 1.00 96.94 91 GLY A N 1
ATOM 735 C CA . GLY A 1 91 ? -7.150 -2.551 -9.774 1.00 96.94 91 GLY A CA 1
ATOM 736 C C . GLY A 1 91 ? -7.322 -2.890 -11.256 1.00 96.94 91 GLY A C 1
ATOM 737 O O . GLY A 1 91 ? -7.401 -4.060 -11.623 1.00 96.94 91 GLY A O 1
ATOM 738 N N . ARG A 1 92 ? -7.338 -1.873 -12.130 1.00 97.62 92 ARG A N 1
ATOM 739 C CA . ARG A 1 92 ? -7.392 -2.067 -13.590 1.00 97.62 92 ARG A CA 1
ATOM 740 C C . ARG A 1 92 ? -6.051 -2.527 -14.162 1.00 97.62 92 ARG A C 1
ATOM 742 O O . ARG A 1 92 ? -6.040 -3.355 -15.066 1.00 97.62 92 ARG A O 1
ATOM 749 N N . ALA A 1 93 ? -4.949 -1.975 -13.659 1.00 98.00 93 ALA A N 1
ATOM 750 C CA . ALA A 1 93 ? -3.601 -2.250 -14.147 1.00 98.00 93 ALA A CA 1
ATOM 751 C C . ALA A 1 93 ? -3.064 -3.617 -13.689 1.00 98.00 93 ALA A C 1
ATOM 753 O O . ALA A 1 93 ? -2.463 -4.348 -14.476 1.00 98.00 93 ALA A O 1
ATOM 754 N N . TRP A 1 94 ? -3.305 -3.982 -12.428 1.00 98.00 94 TRP A N 1
ATOM 755 C CA . TRP A 1 94 ? -2.755 -5.177 -11.782 1.00 98.00 94 TRP A CA 1
ATOM 756 C C . TRP A 1 94 ? -3.866 -6.018 -11.139 1.00 98.00 94 TRP A C 1
ATOM 758 O O . TRP A 1 94 ? -3.905 -6.189 -9.919 1.00 98.00 94 TRP A O 1
ATOM 768 N N . PRO A 1 95 ? -4.785 -6.579 -11.941 1.00 96.44 95 PRO A N 1
ATOM 769 C CA . PRO A 1 95 ? -5.928 -7.321 -11.417 1.00 96.44 95 PRO A CA 1
ATOM 770 C C . PRO A 1 95 ? -5.517 -8.569 -10.624 1.00 96.44 95 PRO A C 1
ATOM 772 O O . PRO A 1 95 ? -6.272 -9.014 -9.770 1.00 96.44 95 PRO A O 1
ATOM 775 N N . THR A 1 96 ? -4.328 -9.129 -10.871 1.00 96.56 96 THR A N 1
ATOM 776 C CA . THR A 1 96 ? -3.803 -10.324 -10.189 1.00 96.56 96 THR A CA 1
ATOM 777 C C . THR A 1 96 ? -2.928 -10.013 -8.975 1.00 96.56 96 THR A C 1
ATOM 779 O O . THR A 1 96 ? -2.228 -10.902 -8.497 1.00 96.56 96 THR A O 1
ATOM 782 N N . LEU A 1 97 ? -2.895 -8.764 -8.503 1.00 97.62 97 LEU A N 1
ATOM 783 C CA . LEU A 1 97 ? -1.992 -8.367 -7.429 1.00 97.62 97 LEU A CA 1
ATOM 784 C C . LEU A 1 97 ? -2.403 -9.003 -6.093 1.00 97.62 97 LEU A C 1
ATOM 786 O O . LEU A 1 97 ? -3.526 -8.833 -5.621 1.00 97.62 97 LEU A O 1
ATOM 790 N N . GLU A 1 98 ? -1.460 -9.699 -5.468 1.00 96.44 98 GLU A N 1
ATOM 791 C CA . GLU A 1 98 ? -1.623 -10.409 -4.197 1.00 96.44 98 GLU A CA 1
ATOM 792 C C . GLU A 1 98 ? -0.916 -9.671 -3.055 1.00 96.44 98 GLU A C 1
ATOM 794 O O . GLU A 1 98 ? -1.444 -9.562 -1.947 1.00 96.44 98 GLU A O 1
ATOM 799 N N . THR A 1 99 ? 0.263 -9.107 -3.333 1.00 96.81 99 THR A N 1
ATOM 800 C CA . THR A 1 99 ? 1.058 -8.329 -2.381 1.00 96.81 99 THR A CA 1
ATOM 801 C C . THR A 1 99 ? 1.316 -6.925 -2.908 1.00 96.81 99 THR A C 1
ATOM 803 O O . THR A 1 99 ? 1.907 -6.745 -3.972 1.00 96.81 99 THR A O 1
ATOM 806 N N . PHE A 1 100 ? 0.953 -5.926 -2.109 1.00 96.44 100 PHE A N 1
ATOM 807 C CA . PHE A 1 100 ? 1.251 -4.524 -2.369 1.00 96.44 100 PHE A CA 1
ATOM 808 C C . PHE A 1 100 ? 1.966 -3.905 -1.174 1.00 96.44 100 PHE A C 1
ATOM 810 O O . PHE A 1 100 ? 1.435 -3.850 -0.065 1.00 96.44 100 PHE A O 1
ATOM 817 N N . ARG A 1 101 ? 3.189 -3.432 -1.389 1.00 95.25 101 ARG A N 1
ATOM 818 C CA . ARG A 1 101 ? 3.988 -2.758 -0.372 1.00 95.25 101 ARG A CA 1
ATOM 819 C C . ARG A 1 101 ? 4.499 -1.433 -0.906 1.00 95.25 101 ARG A C 1
ATOM 821 O O . ARG A 1 101 ? 5.358 -1.404 -1.778 1.00 95.25 101 ARG A O 1
ATOM 828 N N . LEU A 1 102 ? 4.027 -0.356 -0.302 1.00 91.88 102 LEU A N 1
ATOM 829 C CA . LEU A 1 102 ? 4.579 0.980 -0.426 1.00 91.88 102 LEU A CA 1
ATOM 830 C C . LEU A 1 102 ? 5.048 1.423 0.948 1.00 91.88 102 LEU A C 1
ATOM 832 O O . LEU A 1 102 ? 4.271 1.873 1.785 1.00 91.88 102 LEU A O 1
ATOM 836 N N . ASP A 1 103 ? 6.334 1.231 1.192 1.00 83.56 103 ASP A N 1
ATOM 837 C CA . ASP A 1 103 ? 6.946 1.568 2.471 1.00 83.56 103 ASP A CA 1
ATOM 838 C C . ASP A 1 103 ? 7.857 2.769 2.257 1.00 83.56 103 ASP A C 1
ATOM 840 O O . ASP A 1 103 ? 9.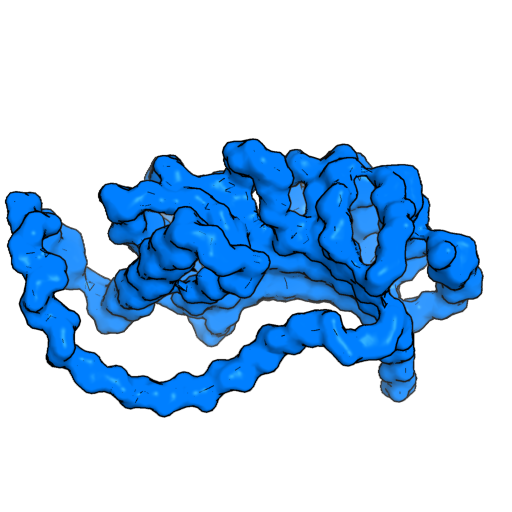067 2.663 2.036 1.00 83.56 103 ASP A O 1
ATOM 844 N N . TRP A 1 104 ? 7.228 3.935 2.237 1.00 79.06 104 TRP A N 1
ATOM 845 C CA . TRP A 1 104 ? 7.900 5.214 2.328 1.00 79.06 104 TRP A CA 1
ATOM 846 C C . TRP A 1 104 ? 7.325 5.916 3.557 1.00 79.06 104 TRP A C 1
ATOM 848 O O . TRP A 1 104 ? 6.119 5.933 3.787 1.00 79.06 104 TRP A O 1
ATOM 858 N N . ALA A 1 105 ? 8.204 6.419 4.416 1.00 66.81 105 ALA A N 1
ATOM 859 C CA . ALA A 1 105 ? 7.785 7.210 5.559 1.00 66.81 105 ALA A CA 1
ATOM 860 C C . ALA A 1 105 ? 7.943 8.680 5.175 1.00 66.81 105 ALA A C 1
ATOM 862 O O . ALA A 1 105 ? 9.095 9.061 4.957 1.00 66.81 105 ALA A O 1
ATOM 863 N N . PRO A 1 106 ? 6.875 9.495 5.107 1.00 63.16 106 PRO A N 1
ATOM 864 C CA . PRO A 1 106 ? 6.996 10.903 4.749 1.00 63.16 106 PRO A CA 1
ATOM 865 C C . PRO A 1 106 ? 8.123 11.559 5.542 1.00 63.16 106 PRO A C 1
ATOM 867 O O . PRO A 1 106 ? 8.248 11.397 6.765 1.00 63.16 106 PRO A O 1
ATOM 870 N N . TYR A 1 107 ? 9.002 12.253 4.824 1.00 61.25 107 TYR A N 1
ATOM 871 C CA . TYR A 1 107 ? 10.026 13.058 5.463 1.00 61.25 107 TYR A CA 1
ATOM 872 C C . TYR A 1 107 ? 9.292 14.211 6.155 1.00 61.25 107 TYR A C 1
ATOM 874 O O . TYR A 1 107 ? 8.604 14.977 5.503 1.00 61.25 107 TYR A O 1
ATOM 882 N N . GLN A 1 108 ? 9.432 14.333 7.475 1.00 57.62 108 GLN A N 1
ATOM 883 C CA . GLN A 1 108 ? 8.992 15.518 8.228 1.00 57.62 108 GLN A CA 1
ATOM 884 C C . GLN A 1 108 ? 7.476 15.781 8.307 1.00 57.62 108 GLN A C 1
ATOM 886 O O . GLN A 1 108 ? 7.042 16.922 8.243 1.00 57.62 108 GLN A O 1
ATOM 891 N N . GLY A 1 109 ? 6.684 14.756 8.625 1.00 64.19 109 GLY A N 1
ATOM 892 C CA . GLY A 1 109 ? 5.368 14.977 9.242 1.00 64.19 109 GLY A CA 1
ATOM 893 C C . GLY A 1 109 ? 4.240 15.364 8.290 1.00 64.19 109 GLY A C 1
ATOM 894 O O . GLY A 1 109 ? 3.150 15.667 8.774 1.00 64.19 109 GLY A O 1
ATOM 895 N N . ASP A 1 110 ? 4.472 15.295 6.980 1.00 77.75 110 ASP A N 1
ATOM 896 C CA . ASP A 1 110 ? 3.386 15.364 6.012 1.00 77.75 110 ASP A CA 1
ATOM 897 C C . ASP A 1 110 ? 2.469 14.139 6.179 1.00 77.75 110 ASP A C 1
ATOM 899 O O . ASP A 1 110 ? 2.958 13.006 6.296 1.00 77.75 110 ASP A O 1
ATOM 903 N N . PRO A 1 111 ? 1.145 14.343 6.260 1.00 78.62 111 PRO A N 1
ATOM 904 C CA . PRO A 1 111 ? 0.197 13.247 6.364 1.00 78.62 111 PRO A CA 1
ATOM 905 C C . PRO A 1 111 ? 0.197 12.418 5.078 1.00 78.62 111 PRO A C 1
ATOM 907 O O . PRO A 1 111 ? 0.487 12.916 3.990 1.00 78.62 111 PRO A O 1
ATOM 910 N N . SER A 1 112 ? -0.158 11.139 5.206 1.00 84.69 112 SER A N 1
ATOM 911 C CA . SER A 1 112 ? -0.402 10.308 4.031 1.00 84.69 112 SER A CA 1
ATOM 912 C C . SER A 1 112 ? -1.574 10.865 3.247 1.00 84.69 112 SER A C 1
ATOM 914 O O . SER A 1 112 ? -2.578 11.260 3.839 1.00 84.69 112 SER A O 1
ATOM 916 N N . LEU A 1 113 ? -1.496 10.778 1.927 1.00 90.69 113 LEU A N 1
ATOM 917 C CA . LEU A 1 113 ? -2.659 10.968 1.070 1.00 90.69 113 LEU A CA 1
ATOM 918 C C . LEU A 1 113 ? -3.554 9.715 1.024 1.00 90.69 113 LEU A C 1
ATOM 920 O O . LEU A 1 113 ? -4.728 9.812 0.665 1.00 90.69 113 LEU A O 1
ATOM 924 N N . PHE A 1 114 ? -3.048 8.554 1.462 1.00 92.75 114 PHE A N 1
ATOM 925 C CA . PHE A 1 114 ? -3.897 7.403 1.755 1.00 92.75 114 PHE A CA 1
ATOM 926 C C . PHE A 1 114 ? -4.530 7.531 3.134 1.00 92.75 114 PHE A C 1
ATOM 928 O O . PHE A 1 114 ? -3.838 7.472 4.149 1.00 92.75 114 PHE A O 1
ATOM 935 N N . THR A 1 115 ? -5.854 7.628 3.180 1.00 94.88 115 THR A N 1
ATOM 936 C CA . THR A 1 115 ? -6.621 7.586 4.433 1.00 94.88 115 THR A CA 1
ATOM 937 C C . THR A 1 115 ? -7.063 6.153 4.743 1.00 94.88 115 THR A C 1
ATOM 939 O O . THR A 1 115 ? -6.833 5.226 3.965 1.00 94.88 115 THR A O 1
ATOM 942 N N . LEU A 1 116 ? -7.753 5.938 5.865 1.00 94.50 116 LEU A N 1
ATOM 943 C CA . LEU A 1 116 ? -8.412 4.654 6.145 1.00 94.50 116 LEU A CA 1
ATOM 944 C C . LEU A 1 116 ? -9.446 4.235 5.076 1.00 94.50 116 LEU A C 1
ATOM 946 O O . LEU A 1 116 ? -9.718 3.040 4.954 1.00 94.50 116 LEU A O 1
ATOM 950 N N . ASP A 1 117 ? -9.978 5.166 4.276 1.00 94.31 117 ASP A N 1
ATOM 951 C CA . ASP A 1 117 ? -10.857 4.850 3.135 1.00 94.31 117 ASP A CA 1
ATOM 952 C C . ASP A 1 117 ? -10.131 4.016 2.067 1.00 94.31 117 ASP A C 1
ATOM 954 O O . ASP A 1 117 ? -10.748 3.218 1.365 1.00 94.31 117 ASP A O 1
ATOM 958 N N . ALA A 1 118 ? -8.800 4.122 1.974 1.00 95.12 118 ALA A N 1
ATOM 959 C CA . ALA A 1 118 ? -8.002 3.325 1.047 1.00 95.12 118 ALA A CA 1
ATOM 960 C C . ALA A 1 118 ? -8.231 1.818 1.230 1.00 95.12 118 ALA A C 1
ATOM 962 O O . ALA A 1 118 ? -8.289 1.072 0.256 1.00 95.12 118 ALA A O 1
ATOM 963 N N . LEU A 1 119 ? -8.387 1.359 2.478 1.00 94.00 119 LEU A N 1
ATOM 964 C CA . LEU A 1 119 ? -8.600 -0.055 2.804 1.00 94.00 119 LEU A CA 1
ATOM 965 C C . LEU A 1 119 ? -9.854 -0.619 2.136 1.00 94.00 119 LEU A C 1
ATOM 967 O O . LEU A 1 119 ? -9.846 -1.763 1.676 1.00 94.00 119 LEU A O 1
ATOM 971 N N . GLU A 1 120 ? -10.895 0.205 2.078 1.00 91.88 120 GLU A N 1
ATOM 972 C CA . GLU A 1 120 ? -12.171 -0.084 1.442 1.00 91.88 120 GLU A CA 1
ATOM 973 C C . GLU A 1 120 ? -11.981 -0.231 -0.081 1.00 91.88 120 GLU A C 1
ATOM 975 O O . GLU A 1 120 ? -12.337 -1.246 -0.683 1.00 91.88 120 GLU A O 1
ATOM 980 N N . LEU A 1 121 ? -11.296 0.733 -0.694 1.00 94.06 121 LEU A N 1
ATOM 981 C CA . LEU A 1 121 ? -11.001 0.731 -2.128 1.00 94.06 121 LEU A CA 1
ATOM 982 C C . LEU A 1 121 ? -10.093 -0.432 -2.550 1.00 94.06 121 LEU A C 1
ATOM 984 O O . LEU A 1 121 ? -10.305 -1.012 -3.616 1.00 94.06 121 LEU A O 1
ATOM 988 N N . PHE A 1 122 ? -9.119 -0.813 -1.717 1.00 94.62 122 PHE A N 1
ATOM 989 C CA . PHE A 1 122 ? -8.279 -1.990 -1.955 1.00 94.62 122 PHE A CA 1
ATOM 990 C C . PHE A 1 122 ? -9.121 -3.268 -2.018 1.00 94.62 122 PHE A C 1
ATOM 992 O O . PHE A 1 122 ? -8.914 -4.083 -2.916 1.00 94.62 122 PHE A O 1
ATOM 999 N N . ALA A 1 123 ? -10.102 -3.424 -1.123 1.00 91.44 123 ALA A N 1
ATOM 1000 C CA . ALA A 1 123 ? -10.974 -4.595 -1.111 1.00 91.44 123 ALA A CA 1
ATOM 1001 C C . ALA A 1 123 ? -11.828 -4.686 -2.387 1.00 91.44 123 ALA A C 1
ATOM 1003 O O . ALA A 1 123 ? -11.999 -5.779 -2.927 1.00 91.44 123 ALA A O 1
ATOM 1004 N N . ILE A 1 124 ? -12.327 -3.546 -2.888 1.00 90.81 124 ILE A N 1
ATOM 1005 C CA . ILE A 1 124 ? -13.139 -3.486 -4.115 1.00 90.81 124 ILE A CA 1
ATOM 1006 C C . ILE A 1 124 ? -12.293 -3.770 -5.353 1.00 90.81 124 ILE A C 1
ATOM 1008 O O . ILE A 1 124 ? -12.671 -4.570 -6.208 1.00 90.81 124 ILE A O 1
ATOM 1012 N N . HIS A 1 125 ? -11.192 -3.038 -5.503 1.00 94.50 125 HIS A N 1
ATOM 1013 C CA . HIS A 1 125 ? -10.492 -2.945 -6.779 1.00 94.50 125 HIS A CA 1
ATOM 1014 C C . HIS A 1 125 ? -9.376 -3.976 -6.928 1.00 94.50 125 HIS A C 1
ATOM 1016 O O . HIS A 1 125 ? -8.986 -4.269 -8.055 1.00 94.50 125 HIS A O 1
ATOM 1022 N N . LEU A 1 126 ? -8.889 -4.558 -5.829 1.00 94.12 126 LEU A N 1
ATOM 1023 C CA . LEU A 1 126 ? -7.802 -5.536 -5.824 1.00 94.12 126 LEU A CA 1
ATOM 1024 C C . LEU A 1 126 ? -8.256 -6.828 -5.107 1.00 94.12 126 LEU A C 1
ATOM 1026 O O . LEU A 1 126 ? -7.810 -7.159 -4.004 1.00 94.12 126 LEU A O 1
ATOM 1030 N N . PRO A 1 127 ? -9.154 -7.612 -5.734 1.00 91.19 127 PRO A N 1
ATOM 1031 C CA . PRO A 1 127 ? -9.811 -8.764 -5.118 1.00 91.19 127 PRO A CA 1
ATOM 1032 C C . PRO A 1 127 ? -8.907 -9.995 -4.948 1.00 91.19 127 PRO A C 1
ATOM 1034 O O . PRO A 1 127 ? -9.378 -10.991 -4.415 1.00 91.19 127 PRO A O 1
ATOM 1037 N N . HIS A 1 128 ? -7.627 -9.938 -5.312 1.00 92.44 128 HIS A N 1
ATOM 1038 C CA . HIS A 1 128 ? -6.648 -10.986 -4.989 1.00 92.44 128 HIS A CA 1
ATOM 1039 C C . HIS A 1 128 ? -5.662 -10.575 -3.889 1.00 92.44 128 HIS A C 1
ATOM 1041 O O . HIS A 1 128 ? -4.888 -11.398 -3.404 1.00 92.44 128 HIS A O 1
ATOM 1047 N N . LEU A 1 129 ? -5.733 -9.321 -3.436 1.00 93.69 129 LEU A N 1
ATOM 1048 C CA . LEU A 1 129 ? -4.822 -8.764 -2.453 1.00 93.69 129 LEU A CA 1
ATOM 1049 C C . LEU A 1 129 ? -4.997 -9.462 -1.100 1.00 93.69 129 LEU A C 1
ATOM 1051 O O . LEU A 1 129 ? -6.102 -9.507 -0.544 1.00 93.69 129 LEU A O 1
ATOM 1055 N N . ASN A 1 130 ? -3.905 -10.018 -0.588 1.00 94.31 130 ASN A N 1
ATOM 1056 C CA . ASN A 1 130 ? -3.818 -10.677 0.714 1.00 94.31 130 ASN A CA 1
ATOM 1057 C C . ASN A 1 130 ? -2.803 -9.994 1.638 1.00 94.31 130 ASN A C 1
ATOM 1059 O O . ASN A 1 130 ? -2.849 -10.174 2.852 1.00 94.31 130 ASN A O 1
ATOM 1063 N N . LYS A 1 131 ? -1.920 -9.156 1.093 1.00 95.06 131 LYS A N 1
ATOM 1064 C CA . LYS A 1 131 ? -0.947 -8.409 1.878 1.00 95.06 131 LYS A CA 1
ATOM 1065 C C . LYS A 1 131 ? -0.850 -6.976 1.398 1.00 95.06 131 LYS A C 1
ATOM 1067 O O . LYS A 1 131 ? -0.503 -6.715 0.248 1.00 95.06 131 LYS A O 1
ATOM 1072 N N . ILE A 1 132 ? -1.081 -6.053 2.322 1.00 95.12 132 ILE A N 1
ATOM 1073 C CA . ILE A 1 132 ? -0.885 -4.623 2.116 1.00 95.12 132 ILE A CA 1
ATOM 1074 C C . ILE A 1 132 ? 0.155 -4.139 3.107 1.00 95.12 132 ILE A C 1
ATOM 1076 O O . ILE A 1 132 ? 0.166 -4.531 4.268 1.00 95.12 132 ILE A O 1
ATOM 1080 N N . THR A 1 133 ? 1.062 -3.283 2.674 1.00 94.44 133 THR A N 1
ATOM 1081 C CA . THR A 1 133 ? 1.922 -2.518 3.570 1.00 94.44 133 THR A CA 1
ATOM 1082 C C . THR A 1 133 ? 1.991 -1.102 3.049 1.00 94.44 133 THR A C 1
ATOM 1084 O O . THR A 1 133 ? 2.584 -0.880 2.001 1.00 94.44 133 THR A O 1
ATOM 1087 N N . VAL A 1 134 ? 1.360 -0.168 3.748 1.00 92.62 134 VAL A N 1
ATOM 1088 C CA . VAL A 1 134 ? 1.260 1.231 3.323 1.00 92.62 134 VAL A CA 1
ATOM 1089 C C . VAL A 1 134 ? 1.335 2.157 4.535 1.00 92.62 134 VAL A C 1
ATOM 1091 O O . VAL A 1 134 ? 1.118 1.744 5.678 1.00 92.62 134 VAL A O 1
ATOM 1094 N N . TYR A 1 135 ? 1.660 3.419 4.285 1.00 91.25 135 TYR A N 1
ATOM 1095 C CA . TYR A 1 135 ? 1.516 4.499 5.254 1.00 91.25 135 TYR A CA 1
ATOM 1096 C C . TYR A 1 135 ? 0.084 5.055 5.146 1.00 91.25 135 TYR A C 1
ATOM 1098 O O . TYR A 1 135 ? -0.296 5.535 4.081 1.00 91.25 135 TYR A O 1
ATOM 1106 N N . LEU A 1 136 ? -0.725 4.962 6.207 1.00 92.50 136 LEU A N 1
ATOM 1107 C CA . LEU A 1 136 ? -2.106 5.470 6.239 1.00 92.50 136 LEU A CA 1
ATOM 1108 C C . LEU A 1 136 ? -2.221 6.674 7.171 1.00 92.50 136 LEU A C 1
ATOM 1110 O O . LEU A 1 136 ? -1.712 6.640 8.290 1.00 92.50 136 LEU A O 1
ATOM 1114 N N . ASP A 1 137 ? -2.969 7.693 6.769 1.00 93.31 137 ASP A N 1
ATOM 1115 C CA . ASP A 1 137 ? -3.526 8.662 7.701 1.00 93.31 137 ASP A CA 1
ATOM 1116 C C . ASP A 1 137 ? -4.755 8.048 8.389 1.00 93.31 137 ASP A C 1
ATOM 1118 O O . ASP A 1 137 ? -5.841 7.931 7.815 1.00 93.31 137 ASP A O 1
ATOM 1122 N N . ALA A 1 138 ? -4.558 7.631 9.640 1.00 94.44 138 ALA A N 1
ATOM 1123 C CA . ALA A 1 138 ? -5.592 7.087 10.514 1.00 94.44 138 ALA A CA 1
ATOM 1124 C C . ALA A 1 138 ? -5.968 8.074 11.636 1.00 94.44 138 ALA A C 1
ATOM 1126 O O . ALA A 1 138 ? -6.446 7.683 12.705 1.00 94.44 138 ALA A O 1
ATOM 1127 N N . THR A 1 139 ? -5.747 9.376 11.425 1.00 94.75 139 THR A N 1
ATOM 1128 C CA . THR A 1 139 ? -6.123 10.418 12.394 1.00 94.75 139 THR A CA 1
ATOM 1129 C C . THR A 1 139 ? -7.608 10.779 12.349 1.00 94.75 139 THR A C 1
ATOM 1131 O O . THR A 1 139 ? -8.105 11.447 13.270 1.00 94.75 139 THR A O 1
ATOM 1134 N N . HIS A 1 140 ? -8.313 10.316 11.316 1.00 94.88 140 HIS A N 1
ATOM 1135 C CA . HIS A 1 140 ? -9.740 10.492 11.093 1.00 94.88 140 HIS A CA 1
ATOM 1136 C C . HIS A 1 140 ? -10.394 9.145 10.790 1.00 94.88 140 HIS A C 1
ATOM 1138 O O . HIS A 1 140 ? -9.834 8.322 10.072 1.00 94.88 140 HIS A O 1
ATOM 1144 N N . LEU A 1 141 ? -11.579 8.924 11.359 1.00 94.25 141 LEU A N 1
ATOM 1145 C CA . LEU A 1 141 ? -12.393 7.756 11.052 1.00 94.25 141 LEU A CA 1
ATOM 1146 C C . LEU A 1 141 ? -13.267 8.073 9.828 1.00 94.25 141 LEU A C 1
ATOM 1148 O O . LEU A 1 141 ? -13.974 9.087 9.863 1.00 94.25 141 LEU A O 1
ATOM 1152 N N . PRO A 1 142 ? -13.260 7.222 8.793 1.00 92.00 142 PRO A N 1
ATOM 1153 C CA . PRO A 1 142 ? -14.212 7.287 7.698 1.00 92.00 142 PRO A CA 1
ATOM 1154 C C . PRO A 1 142 ? -15.673 7.290 8.156 1.00 92.00 142 PRO A C 1
ATOM 1156 O O . PRO A 1 142 ? -15.995 6.754 9.227 1.00 92.00 142 PRO A O 1
ATOM 1159 N N . PRO A 1 143 ? -16.600 7.805 7.329 1.00 87.56 143 PRO A N 1
ATOM 1160 C CA . PRO A 1 143 ? -17.996 7.397 7.413 1.00 87.56 143 PRO A CA 1
ATOM 1161 C C . PRO A 1 143 ? -18.080 5.866 7.431 1.00 87.56 143 PRO A C 1
ATOM 1163 O O . PRO A 1 143 ? -17.229 5.182 6.868 1.00 87.56 143 PRO A O 1
ATOM 1166 N N . SER A 1 144 ? -19.100 5.302 8.085 1.00 79.75 144 SER A N 1
ATOM 1167 C CA . SER A 1 144 ? -19.263 3.845 8.043 1.00 79.75 144 SER A CA 1
ATOM 1168 C C . SER A 1 144 ? -19.287 3.361 6.587 1.00 79.75 144 SER A C 1
ATOM 1170 O O . SER A 1 144 ? -19.969 3.996 5.777 1.00 79.75 144 SER A O 1
ATOM 1172 N N . PRO A 1 145 ? -18.578 2.258 6.270 1.00 72.81 145 PRO A N 1
ATOM 1173 C CA . PRO A 1 145 ? -18.484 1.743 4.914 1.00 72.81 145 PRO A CA 1
ATOM 1174 C C . PRO A 1 145 ? -19.893 1.540 4.377 1.00 72.81 145 PRO A C 1
ATOM 1176 O O . PRO A 1 145 ? -20.802 1.110 5.103 1.00 72.81 145 PRO A O 1
ATOM 1179 N N . SER A 1 146 ? -20.087 1.943 3.127 1.00 67.62 146 SER A N 1
ATOM 1180 C CA . SER A 1 146 ? -21.411 2.018 2.515 1.00 67.62 146 SER A CA 1
ATOM 1181 C C . SER A 1 146 ? -22.155 0.678 2.645 1.00 67.62 146 SER A C 1
ATOM 1183 O O . SER A 1 146 ? -21.569 -0.393 2.568 1.00 67.62 146 SER A O 1
ATOM 1185 N N . SER A 1 147 ? -23.474 0.681 2.864 1.00 60.00 147 SER A N 1
ATOM 1186 C CA . SER A 1 147 ? -24.234 -0.576 3.077 1.00 60.00 147 SER A CA 1
ATOM 1187 C C . SER A 1 147 ? -24.147 -1.590 1.917 1.00 6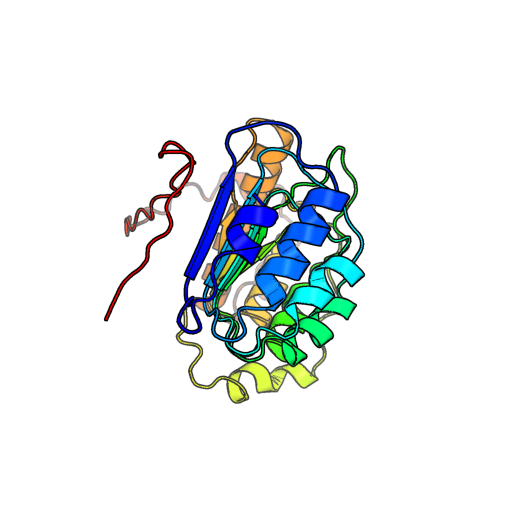0.00 147 SER A C 1
ATOM 1189 O O . SER A 1 147 ? -24.444 -2.770 2.112 1.00 60.00 147 SER A O 1
ATOM 1191 N N . ASN A 1 148 ? -23.647 -1.155 0.756 1.00 59.66 148 ASN A N 1
ATOM 1192 C CA . ASN A 1 148 ? -23.280 -1.989 -0.389 1.00 59.66 148 ASN A CA 1
ATOM 1193 C C . ASN A 1 148 ? -22.168 -3.018 -0.063 1.00 59.66 148 ASN A C 1
ATOM 1195 O O . ASN A 1 148 ? -21.945 -3.939 -0.839 1.00 59.66 148 ASN A O 1
ATOM 1199 N N . TYR A 1 149 ? -21.513 -2.906 1.099 1.00 57.12 149 TYR A N 1
ATOM 1200 C CA . TYR A 1 149 ? -20.476 -3.818 1.601 1.00 57.12 149 TYR A CA 1
ATOM 1201 C C . TYR A 1 149 ? -20.961 -5.179 2.073 1.00 57.12 149 TYR A C 1
ATOM 1203 O O . TYR A 1 149 ? -20.142 -6.076 2.281 1.00 57.12 149 TYR A O 1
ATOM 1211 N N . ARG A 1 150 ? -22.273 -5.356 2.264 1.00 50.88 150 ARG A N 1
ATOM 1212 C CA . ARG A 1 150 ? -22.815 -6.628 2.762 1.00 50.88 150 ARG A CA 1
ATOM 1213 C C . ARG A 1 150 ? -22.549 -7.824 1.841 1.00 50.88 150 ARG A C 1
ATOM 1215 O O . ARG A 1 150 ? -22.812 -8.938 2.271 1.00 50.88 150 ARG A O 1
ATOM 1222 N N . ASP A 1 151 ? -21.967 -7.604 0.662 1.00 55.78 151 ASP A N 1
ATOM 1223 C CA . ASP A 1 151 ? -21.563 -8.657 -0.263 1.00 55.78 151 ASP A CA 1
ATOM 1224 C C . ASP A 1 151 ? -20.042 -8.867 -0.421 1.00 55.78 151 ASP A C 1
ATOM 1226 O O . ASP A 1 151 ? -19.635 -9.645 -1.276 1.00 55.78 151 ASP A O 1
ATOM 1230 N N . VAL A 1 152 ? -19.155 -8.266 0.388 1.00 56.62 152 VAL A N 1
ATOM 1231 C CA . VAL A 1 152 ? -17.705 -8.586 0.283 1.00 56.62 152 VAL A CA 1
ATOM 1232 C C . VAL A 1 152 ? -17.425 -10.057 0.629 1.00 56.62 152 VAL A C 1
ATOM 1234 O O . VAL A 1 152 ? -16.628 -10.712 -0.043 1.00 56.62 152 VAL A O 1
ATOM 1237 N N . SER A 1 153 ? -18.161 -10.616 1.596 1.00 53.44 153 SER A N 1
ATOM 1238 C CA . SER A 1 153 ? -18.181 -12.061 1.883 1.00 53.44 153 SER A CA 1
ATOM 1239 C C . SER A 1 153 ? -18.664 -12.913 0.703 1.00 53.44 153 SER A C 1
ATOM 1241 O O . SER A 1 153 ? -18.378 -14.103 0.634 1.00 53.44 153 SER A O 1
ATOM 1243 N N . THR A 1 154 ? -19.405 -12.309 -0.220 1.00 55.53 154 THR A N 1
ATOM 1244 C CA . THR A 1 154 ? -20.034 -12.950 -1.382 1.00 55.53 154 THR A CA 1
ATOM 1245 C C . THR A 1 154 ? -19.148 -12.811 -2.620 1.00 55.53 154 THR A C 1
ATOM 1247 O O . THR A 1 154 ? -19.130 -13.696 -3.470 1.00 55.53 154 THR A O 1
ATOM 1250 N N . ILE A 1 155 ? -18.357 -11.734 -2.689 1.00 57.25 155 ILE A N 1
ATOM 1251 C CA . ILE A 1 155 ? -17.338 -11.481 -3.717 1.00 57.25 155 ILE A CA 1
ATOM 1252 C C . ILE A 1 155 ? -16.097 -12.358 -3.490 1.00 57.25 155 ILE A C 1
ATOM 1254 O O . ILE A 1 155 ? -15.455 -12.770 -4.454 1.00 57.25 155 ILE A O 1
ATOM 1258 N N . ARG A 1 156 ? -15.773 -12.695 -2.237 1.00 58.84 156 ARG A N 1
ATOM 1259 C CA . ARG A 1 156 ? -14.714 -13.658 -1.913 1.00 58.84 156 ARG A CA 1
ATOM 1260 C C . ARG A 1 156 ? -15.226 -14.729 -0.927 1.00 58.84 156 ARG A C 1
ATOM 1262 O O . ARG A 1 156 ? -15.010 -14.615 0.277 1.00 58.84 156 ARG A O 1
ATOM 1269 N N . PRO A 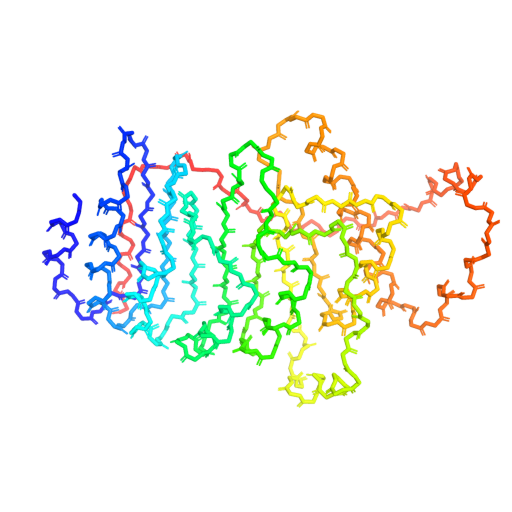1 157 ? -15.857 -15.809 -1.411 1.00 52.28 157 PRO A N 1
ATOM 1270 C CA . PRO A 1 157 ? -16.224 -16.940 -0.557 1.00 52.28 157 PRO A CA 1
ATOM 1271 C C . PRO A 1 157 ? -15.001 -17.667 0.039 1.00 52.28 157 PRO A C 1
ATOM 1273 O O . PRO A 1 157 ? -15.127 -18.331 1.063 1.00 52.28 157 PRO A O 1
ATOM 1276 N N . ASP A 1 158 ? -13.812 -17.470 -0.543 1.00 55.47 158 ASP A N 1
ATOM 1277 C CA . ASP A 1 158 ? -12.538 -18.026 -0.074 1.00 55.47 158 ASP A CA 1
ATOM 1278 C C . ASP A 1 158 ? -11.787 -17.115 0.926 1.00 55.47 158 ASP A C 1
ATOM 1280 O O . ASP A 1 158 ? -10.577 -17.267 1.096 1.00 55.47 158 ASP A O 1
ATOM 1284 N N . ILE A 1 159 ? -12.444 -16.170 1.629 1.00 52.06 159 ILE A N 1
ATOM 1285 C CA . ILE A 1 159 ? -11.822 -15.401 2.744 1.00 52.06 159 ILE A CA 1
ATOM 1286 C C . ILE A 1 159 ? -11.627 -16.313 3.976 1.00 52.06 159 ILE A C 1
ATOM 1288 O O . ILE A 1 159 ? -12.123 -16.062 5.067 1.00 52.06 159 ILE A O 1
ATOM 1292 N N . GLY A 1 160 ? -10.900 -17.411 3.799 1.00 53.53 160 GLY A N 1
ATOM 1293 C CA . GLY A 1 160 ? -10.024 -17.979 4.820 1.00 53.53 160 GLY A CA 1
ATOM 1294 C C . GLY A 1 160 ? -8.578 -17.498 4.651 1.00 53.53 160 GLY A C 1
ATOM 1295 O O . GLY A 1 160 ? -7.699 -17.954 5.372 1.00 53.53 160 GLY A O 1
ATOM 1296 N N . VAL A 1 161 ? -8.305 -16.620 3.676 1.00 59.12 161 VAL A N 1
ATOM 1297 C CA . VAL A 1 161 ? -6.962 -16.082 3.439 1.00 59.12 161 VAL A CA 1
ATOM 1298 C C . VAL A 1 161 ? -6.635 -15.036 4.502 1.00 59.12 161 VAL A C 1
ATOM 1300 O O . VAL A 1 161 ? -7.310 -14.010 4.603 1.00 59.12 161 VAL A O 1
ATOM 1303 N N . ASP A 1 162 ? -5.571 -15.296 5.259 1.00 77.81 162 ASP A N 1
ATOM 1304 C CA . ASP A 1 162 ? -4.984 -14.367 6.221 1.00 77.81 162 ASP A CA 1
ATOM 1305 C C . ASP A 1 162 ? -4.611 -13.052 5.518 1.00 77.81 162 ASP A C 1
ATOM 1307 O O . ASP A 1 162 ? -3.661 -12.994 4.733 1.00 77.81 162 ASP A O 1
ATOM 1311 N N . PHE A 1 163 ? -5.362 -11.981 5.786 1.00 86.00 163 PHE A N 1
ATOM 1312 C CA . PHE A 1 163 ? -5.039 -10.656 5.268 1.00 86.00 163 PHE A CA 1
ATOM 1313 C C . PHE A 1 163 ? -4.008 -9.989 6.177 1.00 86.00 163 PHE A C 1
ATOM 1315 O O . PHE A 1 163 ? -4.266 -9.779 7.358 1.00 86.00 163 PHE A O 1
ATOM 1322 N N . SER A 1 164 ? -2.844 -9.619 5.650 1.00 90.44 164 SER A N 1
ATOM 1323 C CA . SER A 1 164 ? -1.802 -8.931 6.418 1.00 90.44 164 SER A CA 1
ATOM 1324 C C . SER A 1 164 ? -1.804 -7.437 6.107 1.00 90.44 164 SER A C 1
ATOM 1326 O O . SER A 1 164 ? -1.484 -7.043 4.986 1.00 90.44 164 SER A O 1
ATOM 1328 N N . LEU A 1 165 ? -2.062 -6.601 7.115 1.00 89.12 165 LEU A N 1
ATOM 1329 C CA . LEU A 1 165 ? -1.977 -5.143 7.018 1.00 89.12 165 LEU A CA 1
ATOM 1330 C C . LEU A 1 165 ? -0.734 -4.622 7.744 1.00 89.12 165 LEU A C 1
ATOM 1332 O O . LEU A 1 165 ? -0.696 -4.557 8.966 1.00 89.12 165 LEU A O 1
ATOM 1336 N N . GLY A 1 166 ? 0.278 -4.221 6.987 1.00 87.75 166 GLY A N 1
ATOM 1337 C CA . GLY A 1 166 ? 1.447 -3.502 7.474 1.00 87.75 166 GLY A CA 1
ATOM 1338 C C . GLY A 1 166 ? 1.168 -2.004 7.569 1.00 87.75 166 GLY A C 1
ATOM 1339 O O . GLY A 1 166 ? 1.008 -1.348 6.543 1.00 87.75 166 GLY A O 1
ATOM 1340 N N . VAL A 1 167 ? 1.158 -1.459 8.783 1.00 83.56 167 VAL A N 1
ATOM 1341 C CA . VAL A 1 167 ? 1.033 -0.019 9.050 1.00 83.56 167 VAL A CA 1
ATOM 1342 C C . VAL A 1 167 ? 2.399 0.526 9.451 1.00 83.56 167 VAL A C 1
ATOM 1344 O O . VAL A 1 167 ? 2.884 0.330 10.569 1.00 83.56 167 VAL A O 1
ATOM 1347 N N . SER A 1 168 ? 3.075 1.166 8.500 1.00 76.25 168 SER A N 1
ATOM 1348 C CA . SER A 1 168 ? 4.363 1.824 8.744 1.00 76.25 168 SER A CA 1
ATOM 1349 C C . SER A 1 168 ? 4.066 3.215 9.284 1.00 76.25 168 SER A C 1
ATOM 1351 O O . SER A 1 168 ? 3.401 3.978 8.599 1.00 76.25 168 SER A O 1
ATOM 1353 N N . ARG A 1 169 ? 4.473 3.543 10.521 1.00 81.25 169 ARG A N 1
ATOM 1354 C CA . ARG A 1 169 ? 4.413 4.903 11.123 1.00 81.25 169 ARG A CA 1
ATOM 1355 C C . ARG A 1 169 ? 3.073 5.667 10.991 1.00 81.25 169 ARG A C 1
ATOM 1357 O O . ARG A 1 169 ? 3.052 6.888 11.123 1.00 81.25 169 ARG A O 1
ATOM 1364 N N . SER A 1 170 ? 1.976 4.962 10.737 1.00 88.00 170 SER A N 1
ATOM 1365 C CA . SER A 1 170 ? 0.675 5.544 10.405 1.00 88.00 170 SER A CA 1
ATOM 1366 C C . SER A 1 170 ? 0.098 6.249 11.637 1.00 88.00 170 SER A C 1
ATOM 1368 O O . SER A 1 170 ? -0.054 5.595 12.673 1.00 88.00 170 SER A O 1
ATOM 1370 N N . PRO A 1 171 ? -0.162 7.565 11.599 1.00 92.19 171 PRO A N 1
ATOM 1371 C CA . PRO A 1 171 ? -0.601 8.300 12.774 1.00 92.19 171 PRO A CA 1
ATOM 1372 C C . PRO A 1 171 ? -2.022 7.894 13.156 1.00 92.19 171 PRO A C 1
ATOM 1374 O O . PRO A 1 171 ? -2.922 7.876 12.322 1.00 92.19 171 PRO A O 1
ATOM 1377 N N . VAL A 1 172 ? -2.233 7.610 14.439 1.00 93.62 172 VAL A N 1
ATOM 1378 C CA . VAL A 1 172 ? -3.541 7.282 15.000 1.00 93.62 172 VAL A CA 1
ATOM 1379 C C . VAL A 1 172 ? -3.774 8.022 16.314 1.00 93.62 172 VAL A C 1
ATOM 1381 O O . VAL A 1 172 ? -2.896 8.140 17.176 1.00 93.62 172 VAL A O 1
ATOM 1384 N N . LYS A 1 173 ? -4.993 8.543 16.484 1.00 95.00 173 LYS A N 1
ATOM 1385 C CA . LYS A 1 173 ? -5.429 9.130 17.755 1.00 95.00 173 LYS A CA 1
ATOM 1386 C C . LYS A 1 173 ? -5.935 8.014 18.663 1.00 95.00 173 LYS A C 1
ATOM 1388 O O . LYS A 1 173 ? -6.846 7.273 18.308 1.00 95.00 173 LYS A O 1
ATOM 1393 N N . GLU A 1 174 ? -5.391 7.939 19.874 1.00 94.88 174 GLU A N 1
ATOM 1394 C CA . GLU A 1 174 ? -5.773 6.927 20.871 1.00 94.88 174 GLU A CA 1
ATOM 1395 C C . GLU A 1 174 ? -7.283 6.932 21.171 1.00 94.88 174 GLU A C 1
ATOM 1397 O O . GLU A 1 174 ? -7.878 5.878 21.371 1.00 94.88 174 GLU A O 1
ATOM 1402 N N . SER A 1 175 ? -7.925 8.104 21.113 1.00 96.19 175 SER A N 1
ATOM 1403 C CA . SER A 1 175 ? -9.364 8.267 21.352 1.00 96.19 175 SER A CA 1
ATOM 1404 C C . SER A 1 175 ? -10.267 7.587 20.320 1.00 96.19 175 SER A C 1
ATOM 1406 O O . SER A 1 175 ? -11.443 7.402 20.617 1.00 96.19 175 SER A O 1
ATOM 1408 N N . ILE A 1 176 ? -9.753 7.264 19.125 1.00 95.94 176 ILE A N 1
ATOM 1409 C CA . ILE A 1 176 ? -10.526 6.618 18.050 1.00 95.94 176 ILE A CA 1
ATOM 1410 C C . ILE A 1 176 ? -10.040 5.197 17.711 1.00 95.94 176 ILE A C 1
ATOM 1412 O O . ILE A 1 176 ? -10.507 4.587 16.752 1.00 95.94 176 ILE A O 1
ATOM 1416 N N . ALA A 1 177 ? -9.081 4.660 18.473 1.00 95.38 177 ALA A N 1
ATOM 1417 C CA . ALA A 1 177 ? -8.435 3.386 18.159 1.00 95.38 177 ALA A CA 1
ATOM 1418 C C . ALA A 1 177 ? -9.435 2.215 18.098 1.00 95.38 177 ALA A C 1
ATOM 1420 O O . ALA A 1 177 ? -9.357 1.377 17.202 1.00 95.38 177 ALA A O 1
ATOM 1421 N N . THR A 1 178 ? -10.414 2.180 19.006 1.00 95.19 178 THR A N 1
ATOM 1422 C CA . THR A 1 178 ? -11.453 1.139 19.016 1.00 95.19 178 THR A CA 1
ATOM 1423 C C . THR A 1 178 ? -12.320 1.184 17.760 1.00 95.19 178 THR A C 1
ATOM 1425 O O . THR A 1 178 ? -12.552 0.145 17.150 1.00 95.19 178 THR A O 1
ATOM 1428 N N . GLN A 1 179 ? -12.743 2.372 17.319 1.00 95.12 179 GLN A N 1
ATOM 1429 C CA . GLN A 1 179 ? -13.554 2.506 16.109 1.00 95.12 179 GLN A CA 1
ATOM 1430 C C . GLN A 1 179 ? -12.764 2.126 14.852 1.00 95.12 179 GLN A C 1
ATOM 1432 O O . GLN A 1 179 ? -13.327 1.543 13.931 1.00 95.12 179 GLN A O 1
ATOM 1437 N N . ILE A 1 180 ? -11.456 2.403 14.821 1.00 95.56 180 ILE A N 1
ATOM 1438 C CA . ILE A 1 180 ? -10.580 1.958 13.729 1.00 95.56 180 ILE A CA 1
ATOM 1439 C C . ILE A 1 180 ? -10.496 0.429 13.694 1.00 95.56 180 ILE A C 1
ATOM 1441 O O . ILE A 1 180 ? -10.608 -0.156 12.621 1.00 95.56 180 ILE A O 1
ATOM 1445 N N . ALA A 1 181 ? -10.354 -0.229 14.848 1.00 94.50 181 ALA A N 1
ATOM 1446 C CA . ALA A 1 181 ? -10.350 -1.691 14.922 1.00 94.50 181 ALA A CA 1
ATOM 1447 C C . ALA A 1 181 ? -11.663 -2.295 14.396 1.00 94.50 181 ALA A C 1
ATOM 1449 O O . ALA A 1 181 ? -11.649 -3.238 13.610 1.00 94.50 181 ALA A O 1
ATOM 1450 N N . GLU A 1 182 ? -12.808 -1.727 14.784 1.00 92.69 182 GLU A N 1
ATOM 1451 C CA . GLU A 1 182 ? -14.124 -2.137 14.276 1.00 92.69 182 GLU A CA 1
ATOM 1452 C C . GLU A 1 182 ? -14.272 -1.898 12.770 1.00 92.69 182 GLU A C 1
ATOM 1454 O O . GLU A 1 182 ? -14.819 -2.743 12.061 1.00 92.69 182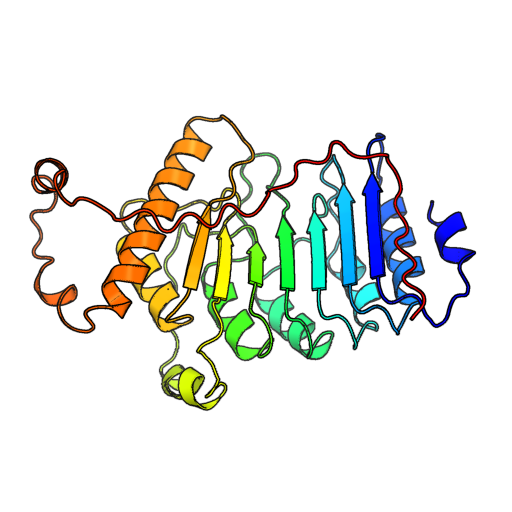 GLU A O 1
ATOM 1459 N N . TYR A 1 183 ? -13.777 -0.762 12.276 1.00 92.94 183 TYR A N 1
ATOM 1460 C CA . TYR A 1 183 ? -13.787 -0.422 10.858 1.00 92.94 183 TYR A CA 1
ATOM 1461 C C . TYR A 1 183 ? -12.957 -1.419 10.039 1.00 92.94 183 TYR A C 1
ATOM 1463 O O . TYR A 1 183 ? -13.468 -1.999 9.082 1.00 92.94 183 TYR A O 1
ATOM 1471 N N . ILE A 1 184 ? -11.716 -1.698 10.455 1.00 92.94 184 ILE A N 1
ATOM 1472 C CA . ILE A 1 184 ? -10.841 -2.666 9.779 1.00 92.94 184 ILE A CA 1
ATOM 1473 C C . ILE A 1 184 ? -11.453 -4.066 9.826 1.00 92.94 184 ILE A C 1
ATOM 1475 O O . ILE A 1 184 ? -11.528 -4.717 8.789 1.00 92.94 184 ILE A O 1
ATOM 1479 N N . ALA A 1 185 ? -11.949 -4.511 10.985 1.00 90.44 185 ALA A N 1
ATOM 1480 C CA . ALA A 1 185 ? -12.574 -5.827 11.130 1.00 90.44 185 ALA A CA 1
ATOM 1481 C C . ALA A 1 185 ? -13.840 -5.992 10.270 1.00 90.44 185 ALA A C 1
ATOM 1483 O O . ALA A 1 185 ? -14.200 -7.109 9.914 1.00 90.44 185 ALA A O 1
ATOM 1484 N N . ARG A 1 186 ? -14.520 -4.897 9.914 1.00 88.25 186 ARG A N 1
ATOM 1485 C CA . ARG A 1 186 ? -15.676 -4.940 9.012 1.00 88.25 186 ARG A CA 1
ATOM 1486 C C . ARG A 1 186 ? -15.276 -5.159 7.553 1.00 88.25 186 ARG A C 1
ATOM 1488 O O . ARG A 1 186 ? -16.013 -5.825 6.834 1.00 88.25 186 ARG A O 1
ATOM 1495 N N . ILE A 1 187 ? -14.145 -4.599 7.124 1.00 89.19 187 ILE A N 1
ATOM 1496 C CA . ILE A 1 187 ? -13.640 -4.732 5.746 1.00 89.19 187 ILE A CA 1
ATOM 1497 C C . ILE A 1 187 ? -12.857 -6.040 5.590 1.00 89.19 187 ILE A C 1
ATOM 1499 O O . ILE A 1 187 ? -13.059 -6.782 4.633 1.00 89.19 187 ILE A O 1
ATOM 1503 N N . TYR A 1 188 ? -11.992 -6.337 6.560 1.00 89.44 188 TYR A N 1
ATOM 1504 C CA . TYR A 1 188 ? -11.111 -7.498 6.594 1.00 89.44 188 TYR A CA 1
ATOM 1505 C C . TYR A 1 188 ? -11.309 -8.263 7.913 1.00 89.44 188 TYR A C 1
ATOM 1507 O O . TYR A 1 188 ? -10.536 -8.088 8.863 1.00 89.44 188 TYR A O 1
ATOM 1515 N N . PRO A 1 189 ? -12.324 -9.143 7.989 1.00 87.12 189 PRO A N 1
ATOM 1516 C CA . PRO A 1 189 ? -12.682 -9.852 9.214 1.00 87.12 189 PRO A CA 1
ATOM 1517 C C . PRO A 1 189 ? -11.611 -10.772 9.776 1.00 87.12 189 PRO A C 1
ATOM 1519 O O . PRO A 1 189 ? -11.790 -11.225 10.886 1.00 87.12 189 PRO A O 1
ATOM 1522 N N . HIS A 1 190 ? -10.523 -11.059 9.065 1.00 87.06 190 HIS A N 1
ATOM 1523 C CA . HIS A 1 190 ? -9.402 -11.867 9.562 1.00 87.06 190 HIS A CA 1
ATOM 1524 C C . HIS A 1 190 ? -8.062 -11.145 9.379 1.00 87.06 190 HIS A C 1
ATOM 1526 O O . HIS A 1 190 ? -7.024 -11.772 9.184 1.00 87.06 190 HIS A O 1
ATOM 1532 N N . ALA A 1 191 ? -8.081 -9.808 9.409 1.00 91.31 191 ALA A N 1
ATOM 1533 C CA . ALA A 1 191 ? -6.864 -9.019 9.292 1.00 91.31 191 ALA A CA 1
ATOM 1534 C C . ALA A 1 191 ? -5.893 -9.291 10.450 1.00 91.31 191 ALA A C 1
ATOM 1536 O O . ALA A 1 191 ? -6.263 -9.189 11.620 1.00 91.31 191 ALA A O 1
ATOM 1537 N N . ASN A 1 192 ? -4.639 -9.559 10.099 1.00 93.31 192 ASN A N 1
ATOM 1538 C CA . ASN A 1 192 ? -3.472 -9.500 10.965 1.00 93.31 192 ASN A CA 1
ATOM 1539 C C . ASN A 1 192 ? -2.799 -8.137 10.767 1.00 93.31 192 ASN A C 1
ATOM 1541 O O . ASN A 1 192 ? -2.245 -7.860 9.695 1.00 93.31 192 ASN A O 1
ATOM 1545 N N . ILE A 1 193 ? -2.867 -7.272 11.777 1.00 94.19 193 ILE A N 1
ATOM 1546 C CA . ILE A 1 193 ? -2.348 -5.909 11.696 1.00 94.19 193 ILE A CA 1
ATOM 1547 C C . ILE A 1 193 ? -0.930 -5.881 12.270 1.00 94.19 193 ILE A C 1
ATOM 1549 O O . ILE A 1 193 ? -0.692 -6.016 13.470 1.00 94.19 193 ILE A O 1
ATOM 1553 N N . GLN A 1 194 ? 0.039 -5.640 11.394 1.00 92.00 194 GLN A N 1
ATOM 1554 C CA . GLN A 1 194 ? 1.453 -5.578 11.723 1.00 92.00 194 GLN A CA 1
ATOM 1555 C C . GLN A 1 194 ? 1.927 -4.129 11.766 1.00 92.00 194 GLN A C 1
ATOM 1557 O O . GLN A 1 194 ? 1.964 -3.419 10.764 1.00 92.00 194 GLN A O 1
ATOM 1562 N N . SER A 1 195 ? 2.356 -3.695 12.946 1.00 88.50 195 SER A N 1
ATOM 1563 C CA . SER A 1 195 ? 3.090 -2.443 13.105 1.00 88.50 195 SER A CA 1
ATOM 1564 C C . SER A 1 195 ? 4.551 -2.665 12.714 1.00 88.50 195 SER A C 1
ATOM 1566 O O . SER A 1 195 ? 5.249 -3.478 13.328 1.00 88.50 195 SER A O 1
ATOM 1568 N N . LEU A 1 196 ? 5.006 -1.957 11.679 1.00 85.06 196 LEU A N 1
ATOM 1569 C CA . LEU A 1 196 ? 6.381 -2.052 11.195 1.00 85.06 196 LEU A CA 1
ATOM 1570 C C . LEU A 1 196 ? 7.241 -0.983 11.873 1.00 85.06 196 LEU A C 1
ATOM 1572 O O . LEU A 1 196 ? 7.028 0.218 11.696 1.00 85.06 196 LEU A O 1
ATOM 1576 N N . ASP A 1 197 ? 8.200 -1.427 12.686 1.00 74.88 197 ASP A N 1
ATOM 1577 C CA . ASP A 1 197 ? 9.065 -0.539 13.458 1.00 74.88 197 ASP A CA 1
ATOM 1578 C C . ASP A 1 197 ? 10.378 -0.275 12.715 1.00 74.88 197 ASP A C 1
ATOM 1580 O O . ASP A 1 197 ? 11.246 -1.142 12.616 1.00 74.88 197 ASP A O 1
ATOM 1584 N N . PHE A 1 198 ? 10.521 0.942 12.193 1.00 69.56 198 PHE A N 1
ATOM 1585 C CA . PHE A 1 198 ? 11.739 1.387 11.509 1.00 69.56 198 PHE A CA 1
ATOM 1586 C C . PHE A 1 198 ? 12.428 2.554 12.219 1.00 69.56 198 PHE A C 1
ATOM 1588 O O . PHE A 1 198 ? 13.378 3.115 11.675 1.00 69.56 198 PHE A O 1
ATOM 1595 N N . ASN A 1 199 ? 11.926 3.009 13.373 1.00 72.81 199 ASN A N 1
ATOM 1596 C CA . ASN A 1 199 ? 12.486 4.173 14.057 1.00 72.81 199 ASN A CA 1
ATOM 1597 C C . ASN A 1 199 ? 12.332 4.066 15.572 1.00 72.81 199 ASN A C 1
ATOM 1599 O O . ASN A 1 199 ? 11.237 3.882 16.092 1.00 72.81 199 ASN A O 1
ATOM 1603 N N . SER A 1 200 ? 13.428 4.309 16.283 1.00 76.62 200 SER A N 1
ATOM 1604 C CA . SER A 1 200 ? 13.484 4.317 17.740 1.00 76.62 200 SER A CA 1
ATOM 1605 C C . SER A 1 200 ? 12.878 5.564 18.398 1.00 76.62 200 SER A C 1
ATOM 1607 O O . SER A 1 200 ? 13.026 5.711 19.613 1.00 76.62 200 SER A O 1
ATOM 1609 N N . SER A 1 201 ? 12.242 6.475 17.650 1.00 88.38 201 SER A N 1
ATOM 1610 C CA . SER A 1 201 ? 11.617 7.668 18.233 1.00 88.38 201 SER A CA 1
ATOM 1611 C C . SER A 1 201 ? 10.479 7.298 19.192 1.00 88.38 201 SER A C 1
ATOM 1613 O O . SER A 1 201 ? 9.751 6.327 18.981 1.00 88.38 201 SER A O 1
ATOM 1615 N N . GLU A 1 202 ? 10.309 8.077 20.261 1.00 89.56 202 GLU A N 1
ATOM 1616 C CA . GLU A 1 202 ? 9.257 7.821 21.256 1.00 89.56 202 GLU A CA 1
ATOM 1617 C C . GLU A 1 202 ? 7.850 7.916 20.656 1.00 89.56 202 GLU A C 1
ATOM 1619 O O . GLU A 1 202 ? 6.982 7.114 20.997 1.00 89.56 202 GLU A O 1
ATOM 1624 N N . GLU A 1 203 ? 7.634 8.825 19.702 1.00 87.81 203 GLU A N 1
ATOM 1625 C CA . GLU A 1 203 ? 6.356 8.917 18.993 1.00 87.81 203 GLU A CA 1
ATOM 1626 C C . GLU A 1 203 ? 6.092 7.663 18.147 1.00 87.81 203 GLU A C 1
ATOM 1628 O O . GLU A 1 203 ? 5.005 7.100 18.225 1.00 87.81 203 GLU A O 1
ATOM 1633 N N . SER A 1 204 ? 7.098 7.143 17.430 1.00 86.50 204 SER A N 1
ATOM 1634 C CA . SER A 1 204 ? 6.982 5.873 16.690 1.00 86.50 204 SER A CA 1
ATOM 1635 C C . SER A 1 204 ? 6.603 4.725 17.629 1.00 86.50 204 SER A C 1
ATOM 1637 O O . SER A 1 204 ? 5.647 3.993 17.375 1.00 86.50 204 SER A O 1
ATOM 1639 N N . LYS A 1 205 ? 7.266 4.616 18.790 1.00 89.44 205 LYS A N 1
ATOM 1640 C CA . LYS A 1 205 ? 6.926 3.613 19.815 1.00 89.44 205 LYS A CA 1
ATOM 1641 C C . LYS A 1 205 ? 5.498 3.773 20.339 1.00 89.44 205 LYS A C 1
ATOM 1643 O O . LYS A 1 205 ? 4.818 2.767 20.558 1.00 89.44 205 LYS A O 1
ATOM 1648 N N . ARG A 1 206 ? 5.040 5.013 20.551 1.00 91.50 206 ARG A N 1
ATOM 1649 C CA . ARG A 1 206 ? 3.671 5.316 20.990 1.00 91.50 206 ARG A CA 1
ATOM 1650 C C . ARG A 1 206 ? 2.650 4.878 19.943 1.00 91.50 206 ARG A C 1
ATOM 1652 O O . ARG A 1 206 ? 1.728 4.146 20.294 1.00 91.50 206 ARG A O 1
ATOM 1659 N N . GLN A 1 207 ? 2.841 5.256 18.682 1.00 91.62 207 GLN A N 1
ATOM 1660 C CA . GLN A 1 207 ? 1.966 4.860 17.575 1.00 91.62 207 GLN A CA 1
ATOM 1661 C C . GLN A 1 207 ? 1.936 3.336 17.405 1.00 91.62 207 GLN A C 1
ATOM 1663 O O . GLN A 1 207 ? 0.866 2.732 17.358 1.00 91.62 207 GLN A O 1
ATOM 1668 N N . ASN A 1 208 ? 3.101 2.683 17.453 1.00 90.62 208 ASN A N 1
ATOM 1669 C CA . ASN A 1 208 ? 3.216 1.224 17.386 1.00 90.62 208 ASN A CA 1
ATOM 1670 C C . ASN A 1 208 ? 2.451 0.529 18.520 1.00 90.62 208 ASN A C 1
ATOM 1672 O O . ASN A 1 208 ? 1.837 -0.518 18.318 1.00 90.62 208 ASN A O 1
ATOM 1676 N N . LYS A 1 209 ? 2.454 1.108 19.726 1.00 93.81 209 LYS A N 1
ATOM 1677 C CA . LYS A 1 209 ? 1.668 0.589 20.850 1.00 93.81 209 LYS A CA 1
ATOM 1678 C C . LYS A 1 209 ? 0.163 0.668 20.573 1.00 93.81 209 LYS A C 1
ATOM 1680 O O . LYS A 1 209 ? -0.532 -0.287 20.909 1.00 93.81 209 LYS A O 1
ATOM 1685 N N . ILE A 1 210 ? -0.322 1.759 19.976 1.00 94.88 210 ILE A N 1
ATOM 1686 C CA . ILE A 1 210 ? -1.743 1.918 19.632 1.00 94.88 210 ILE A CA 1
ATOM 1687 C C . ILE A 1 210 ? -2.138 0.902 18.552 1.00 94.88 210 ILE A C 1
ATOM 1689 O O . ILE A 1 210 ? -3.108 0.177 18.742 1.00 94.88 210 ILE A O 1
ATOM 1693 N N . TRP A 1 211 ? -1.351 0.753 17.482 1.00 95.25 211 TRP A N 1
ATOM 1694 C CA . TRP A 1 211 ? -1.635 -0.221 16.418 1.00 95.25 211 TRP A CA 1
ATOM 1695 C C . TRP A 1 211 ? -1.663 -1.674 16.895 1.00 95.25 211 TRP A C 1
ATOM 1697 O O . TRP A 1 211 ? -2.542 -2.430 16.496 1.00 95.25 211 TRP A O 1
ATOM 1707 N N . ARG A 1 212 ? -0.766 -2.064 17.808 1.00 94.44 212 ARG A N 1
ATOM 1708 C CA . ARG A 1 212 ? -0.831 -3.396 18.439 1.00 94.44 212 ARG A CA 1
ATOM 1709 C C . ARG A 1 212 ? -2.099 -3.597 19.265 1.00 94.44 212 ARG A C 1
ATOM 1711 O O . ARG A 1 212 ? -2.537 -4.727 19.444 1.00 94.44 212 ARG A O 1
ATOM 1718 N N . GLU A 1 213 ? -2.657 -2.531 19.829 1.00 95.44 213 GLU A N 1
ATOM 1719 C CA . GLU A 1 213 ? -3.919 -2.622 20.557 1.00 95.44 213 GLU A CA 1
ATOM 1720 C C . GLU A 1 213 ? -5.113 -2.712 19.596 1.00 95.44 213 GLU A C 1
ATOM 1722 O O . GLU A 1 213 ? -6.005 -3.525 19.825 1.00 95.44 213 GLU A O 1
ATOM 1727 N N . ILE A 1 214 ? -5.082 -1.973 18.483 1.00 94.88 214 ILE A N 1
ATOM 1728 C CA . ILE A 1 214 ? -6.056 -2.089 17.384 1.00 94.88 214 ILE A CA 1
ATOM 1729 C C . ILE A 1 214 ? -6.090 -3.522 16.838 1.00 94.88 214 ILE A C 1
ATOM 1731 O O . ILE A 1 214 ? -7.174 -4.081 16.673 1.00 94.88 214 ILE A O 1
ATOM 1735 N N . ASP A 1 215 ? -4.928 -4.143 16.621 1.00 94.44 215 ASP A N 1
ATOM 1736 C CA . ASP A 1 215 ? -4.805 -5.549 16.209 1.00 94.44 215 ASP A CA 1
ATOM 1737 C C . ASP A 1 215 ? -5.520 -6.497 17.187 1.00 94.44 215 ASP A C 1
ATOM 1739 O O . ASP A 1 215 ? -6.417 -7.258 16.818 1.00 94.44 215 ASP A O 1
ATOM 1743 N N . ARG A 1 216 ? -5.220 -6.369 18.485 1.00 93.94 216 ARG A N 1
ATOM 1744 C CA . ARG A 1 216 ? -5.857 -7.174 19.540 1.00 93.94 216 ARG A CA 1
ATOM 1745 C C . ARG A 1 216 ? -7.368 -6.980 19.609 1.00 93.94 216 ARG A C 1
ATOM 1747 O O . ARG A 1 216 ? -8.090 -7.946 19.853 1.00 93.94 216 ARG A O 1
ATOM 1754 N N . MET A 1 217 ? -7.848 -5.744 19.463 1.00 93.19 217 MET A N 1
ATOM 1755 C CA . MET A 1 217 ? -9.281 -5.432 19.456 1.00 93.19 217 MET A CA 1
ATOM 1756 C C . MET A 1 217 ? -9.966 -6.046 18.234 1.00 93.19 217 MET A C 1
ATOM 1758 O O . MET A 1 217 ? -11.015 -6.673 18.380 1.00 93.19 217 MET A O 1
ATOM 1762 N N . SER A 1 218 ? -9.334 -5.936 17.063 1.00 88.56 218 SER A N 1
ATOM 1763 C CA . SER A 1 218 ? -9.818 -6.526 15.813 1.00 88.56 218 SER A CA 1
ATOM 1764 C C . SER A 1 218 ? -9.967 -8.038 15.963 1.00 88.56 218 SER A C 1
ATOM 1766 O O . SER A 1 218 ? -11.040 -8.565 15.698 1.00 88.56 218 SER A O 1
ATOM 1768 N N . TYR A 1 219 ? -8.961 -8.718 16.520 1.00 87.06 219 TYR A N 1
ATOM 1769 C CA . TYR A 1 219 ? -9.010 -10.159 16.785 1.00 87.06 219 TYR A CA 1
ATOM 1770 C C . TYR A 1 219 ? -10.130 -10.568 17.761 1.00 87.06 219 TYR A C 1
ATOM 1772 O O . TYR A 1 219 ? -10.819 -11.566 17.557 1.00 87.06 219 TYR A O 1
ATOM 1780 N N . ARG A 1 220 ? -10.367 -9.791 18.827 1.00 87.00 220 ARG A N 1
ATOM 1781 C CA . ARG A 1 220 ? -11.449 -10.082 19.790 1.00 87.00 220 ARG A CA 1
ATOM 1782 C C . ARG A 1 220 ? -12.839 -9.973 19.168 1.00 87.00 220 ARG A C 1
ATOM 1784 O O . ARG A 1 220 ? -13.689 -10.808 19.470 1.00 87.00 220 ARG A O 1
ATOM 1791 N N . ASN A 1 221 ? -13.052 -8.982 18.303 1.00 79.12 221 ASN A N 1
ATOM 1792 C CA . ASN A 1 221 ? -14.318 -8.801 17.587 1.00 79.12 221 ASN A CA 1
ATOM 1793 C C . ASN A 1 221 ? -14.666 -10.006 16.702 1.00 79.12 221 ASN A C 1
ATOM 1795 O O . ASN A 1 221 ? -15.842 -10.305 16.515 1.00 79.12 221 ASN A O 1
ATOM 1799 N N . GLN A 1 222 ? -13.654 -10.726 16.212 1.00 77.50 222 GLN A N 1
ATOM 1800 C CA . GLN A 1 222 ? -13.831 -11.936 15.407 1.00 77.50 222 GLN A CA 1
ATOM 1801 C C . GLN A 1 222 ? -14.292 -13.126 16.250 1.00 77.50 222 GLN A C 1
ATOM 1803 O O . GLN A 1 222 ? -15.144 -13.897 15.819 1.00 77.50 222 GLN A O 1
ATOM 1808 N N . GLN A 1 223 ? -13.740 -13.282 17.457 1.00 80.00 223 GLN A N 1
ATOM 1809 C CA . GLN A 1 223 ? -14.079 -14.407 18.332 1.00 80.00 223 GLN A CA 1
ATOM 1810 C C . GLN A 1 223 ? -15.456 -14.260 18.994 1.00 80.00 223 GLN A C 1
ATOM 1812 O O . GLN A 1 223 ? -16.097 -15.268 19.285 1.00 80.00 223 GLN A O 1
ATOM 1817 N N . TYR A 1 224 ? -15.913 -13.026 19.238 1.00 77.44 224 TYR A N 1
ATOM 1818 C CA . TYR A 1 224 ? -17.159 -12.749 19.962 1.00 77.44 224 TYR A CA 1
ATOM 1819 C C . TYR A 1 224 ? -17.988 -11.647 19.277 1.00 77.44 224 TYR A C 1
ATOM 1821 O O . TYR A 1 224 ? -18.080 -10.526 19.792 1.00 77.44 224 TYR A O 1
ATOM 1829 N N . PRO A 1 225 ? -18.608 -11.938 18.119 1.00 62.25 225 PRO A N 1
ATOM 1830 C CA . PRO A 1 225 ? -19.463 -10.986 17.421 1.00 62.25 225 PRO A CA 1
ATOM 1831 C C . PRO A 1 225 ? -20.753 -10.754 18.227 1.00 62.25 225 PRO A C 1
ATOM 1833 O O . PRO A 1 225 ? -21.697 -11.534 18.146 1.00 62.25 225 PRO A O 1
ATOM 1836 N N . GLY A 1 226 ? -20.787 -9.698 19.046 1.00 61.47 226 GLY A N 1
ATOM 1837 C CA . GLY A 1 226 ? -22.000 -9.278 19.763 1.00 61.47 226 GLY A CA 1
ATOM 1838 C C . GLY A 1 226 ? -21.799 -8.573 21.106 1.00 61.47 226 GLY A C 1
ATOM 1839 O O . GLY A 1 226 ? -22.750 -7.995 21.610 1.00 61.47 226 GLY A O 1
ATOM 1840 N N . THR A 1 227 ? -20.598 -8.583 21.695 1.00 56.25 227 THR A N 1
ATOM 1841 C CA . THR A 1 227 ? -20.454 -8.200 23.117 1.00 56.25 227 THR A CA 1
ATOM 1842 C C . THR A 1 227 ? -19.863 -6.810 23.374 1.00 56.25 227 THR A C 1
ATOM 1844 O O . THR A 1 227 ? -20.002 -6.297 24.480 1.00 56.25 227 THR A O 1
ATOM 1847 N N . ILE A 1 228 ? -19.173 -6.183 22.411 1.00 56.19 228 ILE A N 1
ATOM 1848 C CA . ILE A 1 228 ? -18.365 -4.983 22.718 1.00 56.19 228 ILE A CA 1
ATOM 1849 C C . ILE A 1 228 ? -19.205 -3.703 22.810 1.00 56.19 228 ILE A C 1
ATOM 1851 O O . ILE A 1 228 ? -19.002 -2.927 23.744 1.00 56.19 228 ILE A O 1
ATOM 1855 N N . SER A 1 229 ? -20.179 -3.489 21.921 1.00 53.38 229 SER A N 1
ATOM 1856 C CA . SER A 1 229 ? -20.998 -2.265 21.950 1.00 53.38 229 SER A CA 1
ATOM 1857 C C . SER A 1 229 ? -21.870 -2.144 23.208 1.00 53.38 229 SER A C 1
ATOM 1859 O O . SER A 1 229 ? -22.149 -1.028 23.636 1.00 53.38 229 SER A O 1
ATOM 1861 N N . ASP A 1 230 ? -22.205 -3.263 23.859 1.00 50.59 230 ASP A N 1
ATOM 1862 C CA . ASP A 1 230 ? -23.003 -3.278 25.094 1.00 50.59 230 ASP A CA 1
ATOM 1863 C C . ASP A 1 230 ? -22.162 -3.122 26.377 1.00 50.59 230 ASP A C 1
ATOM 1865 O O . ASP A 1 230 ? -22.706 -2.890 27.457 1.00 50.59 230 ASP A O 1
ATOM 1869 N N . LEU A 1 231 ? -20.828 -3.214 26.284 1.00 53.31 231 LEU A N 1
ATOM 1870 C CA . LEU A 1 231 ? -19.918 -3.136 27.437 1.00 53.31 231 LEU A CA 1
ATOM 1871 C C . LEU A 1 231 ? -19.197 -1.787 27.582 1.00 53.31 231 LEU A C 1
ATOM 1873 O O . LEU A 1 231 ? -18.547 -1.552 28.604 1.00 53.31 231 LEU A O 1
ATOM 1877 N N . VAL A 1 232 ? -19.317 -0.874 26.613 1.00 46.09 232 VAL A N 1
ATOM 1878 C CA . VAL A 1 232 ? -18.694 0.459 26.681 1.00 46.09 232 VAL A CA 1
ATOM 1879 C C . VAL A 1 232 ? -19.713 1.495 27.166 1.00 46.09 232 VAL A C 1
ATOM 1881 O O . VAL A 1 232 ? -20.184 2.349 26.420 1.00 46.09 232 VAL A O 1
ATOM 1884 N N . GLN A 1 233 ? -20.037 1.449 28.461 1.00 42.22 233 GLN A N 1
ATOM 1885 C CA . GLN A 1 233 ? -20.520 2.639 29.169 1.00 42.22 233 GLN A CA 1
ATOM 1886 C C . GLN A 1 233 ? -19.345 3.589 29.486 1.00 42.22 233 GLN A C 1
ATOM 1888 O O . GLN A 1 233 ? -18.208 3.137 29.663 1.00 42.22 233 GLN A O 1
ATOM 1893 N N . PRO A 1 234 ? -19.580 4.914 29.577 1.00 42.56 234 PRO A N 1
ATOM 1894 C CA . PRO A 1 234 ? -18.531 5.918 29.732 1.00 42.56 234 PRO A CA 1
ATOM 1895 C C . PRO A 1 234 ? -17.991 5.926 31.169 1.00 42.56 234 PRO A C 1
ATOM 1897 O O . PRO A 1 234 ? -18.391 6.719 32.016 1.00 42.56 234 PRO A O 1
ATOM 1900 N N . SER A 1 235 ? -17.071 5.018 31.480 1.00 43.91 235 SER A N 1
ATOM 1901 C CA . SER A 1 235 ? -16.303 5.030 32.739 1.00 43.91 235 SER A CA 1
ATOM 1902 C C . SER A 1 235 ? -14.860 4.557 32.524 1.00 43.91 235 SER A C 1
ATOM 1904 O O . SER A 1 235 ? -14.235 3.943 33.387 1.00 43.91 235 SER A O 1
ATOM 1906 N N . SER A 1 236 ? -14.295 4.832 31.350 1.00 44.47 236 SER A N 1
ATOM 1907 C CA . SER A 1 236 ? -13.021 4.252 30.904 1.00 44.47 236 SER A CA 1
ATOM 1908 C C . SER A 1 236 ? -11.795 5.106 31.238 1.00 44.47 236 SER A C 1
ATOM 1910 O O . SER A 1 236 ? -10.874 5.208 30.436 1.00 44.47 236 SER A O 1
ATOM 1912 N N . GLN A 1 237 ? -11.739 5.693 32.437 1.00 47.12 237 GLN A N 1
ATOM 1913 C CA . GLN A 1 237 ? -10.458 6.120 33.029 1.00 47.12 237 GLN A CA 1
ATOM 1914 C C . GLN A 1 237 ? -9.954 5.140 34.101 1.00 47.12 237 GLN A C 1
ATOM 1916 O O . GLN A 1 237 ? -8.762 5.124 34.402 1.00 47.12 237 GLN A O 1
ATOM 1921 N N . HIS A 1 238 ? -10.809 4.249 34.623 1.00 43.19 238 HIS A N 1
ATOM 1922 C CA . HIS A 1 238 ? -10.432 3.350 35.721 1.00 43.19 238 HIS A CA 1
ATOM 1923 C C . HIS A 1 238 ? -10.080 1.910 35.305 1.00 43.19 238 HIS A C 1
ATOM 1925 O O . HIS A 1 238 ? -9.344 1.230 36.026 1.00 43.19 238 HIS A O 1
ATOM 1931 N N . LEU A 1 239 ? -10.528 1.447 34.131 1.00 45.22 239 LEU A N 1
ATOM 1932 C CA . LEU A 1 239 ? -10.364 0.050 33.695 1.00 45.22 239 LEU A CA 1
ATOM 1933 C C . LEU A 1 239 ? -8.977 -0.296 33.124 1.00 45.22 239 LEU A C 1
ATOM 1935 O O . LEU A 1 239 ? -8.607 -1.469 33.085 1.00 45.22 239 LEU A O 1
ATOM 1939 N N . TYR A 1 240 ? -8.142 0.699 32.808 1.00 43.91 240 TYR A N 1
ATOM 1940 C CA . TYR A 1 240 ? -6.767 0.469 32.339 1.00 43.91 240 TYR A CA 1
ATOM 1941 C C . TYR A 1 240 ? -5.833 -0.157 33.396 1.00 43.91 240 TYR A C 1
ATOM 1943 O O . TYR A 1 240 ? -4.740 -0.613 33.058 1.00 43.91 240 TYR A O 1
ATOM 1951 N N . ARG A 1 241 ? -6.240 -0.231 34.675 1.00 43.81 241 ARG A N 1
ATOM 1952 C CA . ARG A 1 241 ? -5.429 -0.838 35.749 1.00 43.81 241 ARG A CA 1
ATOM 1953 C C . ARG A 1 241 ? -5.685 -2.325 36.011 1.00 43.81 241 ARG A C 1
ATOM 1955 O O . ARG A 1 241 ? -4.826 -2.939 36.639 1.00 43.81 241 ARG A O 1
ATOM 1962 N N . GLN A 1 242 ? -6.791 -2.923 35.558 1.00 37.34 242 GLN A N 1
ATOM 1963 C CA . GLN A 1 242 ? -7.169 -4.271 36.027 1.00 37.34 242 GLN A CA 1
ATOM 1964 C C . GLN A 1 242 ? -6.945 -5.438 35.048 1.00 37.34 242 GLN A C 1
ATOM 1966 O O . GLN A 1 242 ? -6.918 -6.584 35.488 1.00 37.34 242 GLN A O 1
ATOM 1971 N N . LEU A 1 243 ? -6.663 -5.214 33.763 1.00 43.66 243 LEU A N 1
ATOM 1972 C CA . LEU A 1 243 ? -6.565 -6.307 32.774 1.00 43.66 243 LEU A CA 1
ATOM 1973 C C . LEU A 1 243 ? -5.150 -6.907 32.589 1.00 43.66 243 LEU A C 1
ATOM 1975 O O . LEU A 1 243 ? -4.760 -7.274 31.485 1.00 43.66 243 LEU A O 1
ATOM 1979 N N . ARG A 1 244 ? -4.359 -7.047 33.666 1.00 42.09 244 ARG A N 1
ATOM 1980 C CA . ARG A 1 244 ? -2.973 -7.582 33.619 1.00 42.09 244 ARG A CA 1
ATOM 1981 C C . ARG A 1 244 ? -2.816 -9.095 33.847 1.00 42.09 244 ARG A C 1
ATOM 1983 O O . ARG A 1 244 ? -1.705 -9.541 34.123 1.00 42.09 244 ARG A O 1
ATOM 1990 N N . LYS A 1 245 ? -3.871 -9.908 33.750 1.00 39.00 245 LYS A N 1
ATOM 1991 C CA . LYS A 1 245 ? -3.760 -11.364 33.968 1.00 39.00 245 LYS A CA 1
ATOM 1992 C C . LYS A 1 245 ? -4.603 -12.169 32.982 1.00 39.00 245 LYS A C 1
ATOM 1994 O O . LYS A 1 245 ? -5.646 -12.694 33.343 1.00 39.00 245 LYS A O 1
ATOM 1999 N N . VAL A 1 246 ? -4.121 -12.295 31.750 1.00 36.78 246 VAL A N 1
ATOM 2000 C CA . VAL A 1 246 ? -4.507 -13.399 30.859 1.00 36.78 246 VAL A CA 1
ATOM 2001 C C . VAL A 1 246 ? -3.207 -14.033 30.355 1.00 36.78 246 VAL A C 1
ATOM 2003 O O . VAL A 1 246 ? -2.400 -13.312 29.765 1.00 36.78 246 VAL A O 1
ATOM 2006 N N . PRO A 1 247 ? -2.940 -15.325 30.616 1.00 32.53 247 PRO A N 1
ATOM 2007 C CA . PRO A 1 247 ? -1.792 -16.011 30.038 1.00 32.53 247 PRO A CA 1
ATOM 2008 C C . PRO A 1 247 ? -2.084 -16.296 28.562 1.00 32.53 247 PRO A C 1
ATOM 2010 O O . PRO A 1 247 ? -3.086 -16.929 28.240 1.00 32.53 247 PRO A O 1
ATOM 2013 N N . LEU A 1 248 ? -1.219 -15.821 27.668 1.00 41.22 248 LEU A N 1
ATOM 2014 C CA . LEU A 1 248 ? -1.258 -16.160 26.247 1.00 41.22 248 LEU A CA 1
ATOM 2015 C C . LEU A 1 248 ? -0.382 -17.390 25.993 1.00 41.22 248 LEU A C 1
ATOM 2017 O O . LEU A 1 248 ? 0.772 -17.435 26.419 1.00 41.22 248 LEU A O 1
ATOM 2021 N N . ALA A 1 249 ? -0.933 -18.367 25.273 1.00 32.56 249 ALA A N 1
ATOM 2022 C CA . ALA A 1 249 ? -0.161 -19.421 24.633 1.00 32.56 249 ALA A CA 1
ATOM 2023 C C . ALA A 1 249 ? 0.577 -18.819 23.427 1.00 32.56 249 ALA A C 1
ATOM 2025 O O . ALA A 1 249 ? -0.034 -18.202 22.555 1.00 32.56 249 ALA A O 1
ATOM 2026 N N . HIS A 1 250 ? 1.902 -18.949 23.405 1.00 31.25 250 HIS A N 1
ATOM 2027 C CA . HIS A 1 250 ? 2.744 -18.462 22.319 1.00 31.25 250 HIS A CA 1
ATOM 2028 C C . HIS A 1 250 ? 2.701 -19.431 21.133 1.00 31.25 250 HIS A C 1
ATOM 2030 O O . HIS A 1 250 ? 3.374 -20.459 21.152 1.00 31.25 250 HIS A O 1
ATOM 2036 N N . THR A 1 251 ? 1.982 -19.078 20.070 1.00 35.72 251 THR A N 1
ATOM 2037 C CA . THR A 1 251 ? 2.205 -19.662 18.740 1.00 35.72 251 THR A CA 1
ATOM 2038 C C . THR A 1 251 ? 3.277 -18.824 18.048 1.00 35.72 251 THR A C 1
ATOM 2040 O O . THR A 1 251 ? 3.004 -17.780 17.460 1.00 35.72 251 THR A O 1
ATOM 2043 N N . GLY A 1 252 ? 4.537 -19.221 18.216 1.00 28.33 252 GLY A N 1
ATOM 2044 C CA . GLY A 1 252 ? 5.674 -18.570 17.577 1.00 28.33 252 GLY A CA 1
ATOM 2045 C C . GLY A 1 252 ? 5.804 -18.997 16.118 1.00 28.33 252 GLY A C 1
ATOM 2046 O O . GLY A 1 252 ? 6.384 -20.039 15.842 1.00 28.33 252 GLY A O 1
ATOM 2047 N N . MET A 1 253 ? 5.323 -18.169 15.191 1.00 26.78 253 MET A N 1
ATOM 2048 C CA . MET A 1 253 ? 5.885 -18.095 13.841 1.00 26.78 253 MET A CA 1
ATOM 2049 C C . MET A 1 253 ? 6.636 -16.774 13.714 1.00 26.78 253 MET A C 1
ATOM 2051 O O . MET A 1 253 ? 6.071 -15.713 13.468 1.00 26.78 253 MET A O 1
ATOM 2055 N N . SER A 1 254 ? 7.943 -16.845 13.936 1.00 24.92 254 SER A N 1
ATOM 2056 C CA . SER A 1 254 ? 8.889 -15.793 13.592 1.00 24.92 254 SER A CA 1
ATOM 2057 C C . SER A 1 254 ? 9.085 -15.780 12.076 1.00 24.92 254 SER A C 1
ATOM 2059 O O . SER A 1 254 ? 9.797 -16.628 11.542 1.00 24.92 254 SER A O 1
ATOM 2061 N N . PHE A 1 255 ? 8.480 -14.818 11.381 1.00 36.53 255 PHE A N 1
ATOM 2062 C CA . PHE A 1 255 ? 8.902 -14.473 10.026 1.00 36.53 255 PHE A CA 1
ATOM 2063 C C . PHE A 1 255 ? 10.080 -13.506 10.110 1.00 36.53 255 PHE A C 1
ATOM 2065 O O . PHE A 1 255 ? 10.018 -12.477 10.783 1.00 36.53 255 PHE A O 1
ATOM 2072 N N . LEU A 1 256 ? 11.174 -13.859 9.436 1.00 31.55 256 LEU A N 1
ATOM 2073 C CA . LEU A 1 256 ? 12.350 -13.011 9.313 1.00 31.55 256 LEU A CA 1
ATOM 2074 C C . LEU A 1 256 ? 11.972 -11.745 8.535 1.00 31.55 256 LEU A C 1
ATOM 2076 O O . LEU A 1 256 ? 11.951 -11.728 7.305 1.00 31.55 256 LEU A O 1
ATOM 2080 N N . GLY A 1 257 ? 11.725 -10.659 9.269 1.00 34.81 257 GLY A N 1
ATOM 2081 C CA . GLY A 1 257 ? 11.977 -9.303 8.799 1.00 34.81 257 GLY A CA 1
ATOM 2082 C C . GLY A 1 257 ? 13.474 -9.163 8.540 1.00 34.81 257 GLY A C 1
ATOM 2083 O O . GLY A 1 257 ? 14.221 -8.681 9.387 1.00 34.81 257 GLY A O 1
ATOM 2084 N N . GLY A 1 258 ? 13.926 -9.682 7.399 1.00 32.94 258 GLY A N 1
ATOM 2085 C CA . GLY A 1 258 ? 15.306 -9.584 6.956 1.00 32.94 258 GLY A CA 1
ATOM 2086 C C . GLY A 1 258 ? 15.623 -8.139 6.605 1.00 32.94 258 GLY A C 1
ATOM 2087 O O . GLY A 1 258 ? 15.388 -7.705 5.479 1.00 32.94 258 GLY A O 1
ATOM 2088 N N . CYS A 1 259 ? 16.147 -7.397 7.581 1.00 36.47 259 CYS A N 1
ATOM 2089 C CA . CYS A 1 259 ? 16.883 -6.171 7.328 1.00 36.47 259 CYS A CA 1
ATOM 2090 C C . CYS A 1 259 ? 18.008 -6.459 6.330 1.00 36.47 259 CYS A C 1
ATOM 2092 O O . CYS A 1 259 ? 18.736 -7.445 6.448 1.00 36.47 259 CYS A O 1
ATOM 2094 N N . CYS A 1 260 ? 18.126 -5.573 5.349 1.00 40.50 260 CYS A N 1
ATOM 2095 C CA . CYS A 1 260 ? 19.089 -5.597 4.263 1.00 40.50 260 CYS A CA 1
ATOM 2096 C C . CYS A 1 260 ? 20.537 -5.656 4.791 1.00 40.50 260 CYS A C 1
ATOM 2098 O O . CYS A 1 260 ? 21.137 -4.626 5.093 1.00 40.50 260 CYS A O 1
ATOM 2100 N N . SER A 1 261 ? 21.106 -6.857 4.897 1.00 41.38 261 SER A N 1
ATOM 2101 C CA . SER A 1 261 ? 22.536 -7.086 5.170 1.00 41.38 261 SER A CA 1
ATOM 2102 C C . SER A 1 261 ? 23.181 -8.080 4.193 1.00 41.38 261 SER A C 1
ATOM 2104 O O . SER A 1 261 ? 24.233 -8.648 4.476 1.00 41.38 261 SER A O 1
ATOM 2106 N N . GLY A 1 262 ? 22.563 -8.284 3.026 1.00 43.00 262 GLY A N 1
ATOM 2107 C CA . GLY A 1 262 ? 23.095 -9.096 1.929 1.00 43.00 262 GLY A CA 1
ATOM 2108 C C . GLY A 1 262 ? 23.657 -8.243 0.791 1.00 43.00 262 GLY A C 1
ATOM 2109 O O . GLY A 1 262 ? 23.274 -7.086 0.638 1.00 43.00 262 GLY A O 1
ATOM 2110 N N . SER A 1 263 ? 24.579 -8.828 0.020 1.00 40.03 263 SER A N 1
ATOM 2111 C CA . SER A 1 263 ? 25.272 -8.245 -1.140 1.00 40.03 263 SER A CA 1
ATOM 2112 C C . SER A 1 263 ? 24.393 -7.359 -2.037 1.00 40.03 263 SER A C 1
ATOM 2114 O O . SER A 1 263 ? 23.224 -7.675 -2.239 1.00 40.03 263 SER A O 1
ATOM 2116 N N . PRO A 1 264 ? 24.963 -6.301 -2.646 1.00 49.75 264 PRO A N 1
ATOM 2117 C CA . PRO A 1 264 ? 24.204 -5.216 -3.272 1.00 49.75 264 PRO A CA 1
ATOM 2118 C C . PRO A 1 264 ? 23.394 -5.602 -4.516 1.00 49.75 264 PRO A C 1
ATOM 2120 O O . PRO A 1 264 ? 22.630 -4.779 -4.991 1.00 49.75 264 PRO A O 1
ATOM 2123 N N . PHE A 1 265 ? 23.541 -6.815 -5.058 1.00 47.06 265 PHE A N 1
ATOM 2124 C CA . PHE A 1 265 ? 22.817 -7.237 -6.256 1.00 47.06 265 PHE A CA 1
ATOM 2125 C C . PHE A 1 265 ? 22.548 -8.742 -6.214 1.00 47.06 265 PHE A C 1
ATOM 2127 O O . PHE A 1 265 ? 23.478 -9.544 -6.106 1.00 47.06 265 PHE A O 1
ATOM 2134 N N . ARG A 1 266 ? 21.276 -9.139 -6.317 1.00 50.62 266 ARG A N 1
ATOM 2135 C CA . ARG A 1 266 ? 20.871 -10.540 -6.473 1.00 50.62 266 ARG A CA 1
ATOM 2136 C C . ARG A 1 266 ? 19.785 -10.619 -7.542 1.00 50.62 266 ARG A C 1
ATOM 2138 O O . ARG A 1 266 ? 18.612 -10.423 -7.259 1.00 50.62 266 ARG A O 1
ATOM 2145 N N . ILE A 1 267 ? 20.189 -10.904 -8.778 1.00 52.53 267 ILE A N 1
ATOM 2146 C CA . ILE A 1 267 ? 19.251 -11.361 -9.806 1.00 52.53 267 ILE A CA 1
ATOM 2147 C C . ILE A 1 267 ? 19.034 -12.844 -9.521 1.00 52.53 267 ILE A C 1
ATOM 2149 O O . ILE A 1 267 ? 19.910 -13.666 -9.791 1.00 52.53 267 ILE A O 1
ATOM 2153 N N . LEU A 1 268 ? 17.907 -13.182 -8.899 1.00 50.69 268 LEU A N 1
ATOM 2154 C CA . LEU A 1 268 ? 17.486 -14.571 -8.769 1.00 50.69 268 LEU A CA 1
ATOM 2155 C C . LEU A 1 268 ? 16.863 -14.974 -10.105 1.00 50.69 268 LEU A C 1
ATOM 2157 O O . LEU A 1 268 ? 15.689 -14.734 -10.356 1.00 50.69 268 LEU A O 1
ATOM 2161 N N . HIS A 1 269 ? 17.687 -15.518 -10.996 1.00 46.53 269 HIS A N 1
ATOM 2162 C CA . HIS A 1 269 ? 17.189 -16.198 -12.183 1.00 46.53 269 HIS A CA 1
ATOM 2163 C C . HIS A 1 269 ? 16.921 -17.651 -11.796 1.00 46.53 269 HIS A C 1
ATOM 2165 O O . HIS A 1 269 ? 17.815 -18.491 -11.886 1.00 46.53 269 HIS A O 1
ATOM 2171 N N . GLU A 1 270 ? 15.705 -17.955 -11.355 1.00 39.72 270 GLU A N 1
ATOM 2172 C CA . GLU A 1 270 ? 15.249 -19.343 -11.313 1.00 39.72 270 GLU A CA 1
ATOM 2173 C C . GLU A 1 270 ? 14.924 -19.747 -12.755 1.00 39.72 270 GLU A C 1
ATOM 2175 O O . GLU A 1 270 ? 14.093 -19.138 -13.426 1.00 39.72 270 GLU A O 1
ATOM 2180 N N . ARG A 1 271 ? 15.724 -20.664 -13.306 1.00 39.66 271 ARG A N 1
ATOM 2181 C CA . ARG A 1 271 ? 15.323 -21.416 -14.494 1.00 39.66 271 ARG A CA 1
ATOM 2182 C C . ARG A 1 271 ? 14.543 -22.609 -13.966 1.00 39.66 271 ARG A C 1
ATOM 2184 O O . ARG A 1 271 ? 15.163 -23.462 -13.332 1.00 39.66 271 ARG A O 1
ATOM 2191 N N . ASP A 1 272 ? 13.242 -22.622 -14.216 1.00 41.19 272 ASP A N 1
ATOM 2192 C CA . ASP A 1 272 ? 12.486 -23.874 -14.276 1.00 41.19 272 ASP A CA 1
ATOM 2193 C C . ASP A 1 272 ? 12.971 -24.721 -15.466 1.00 41.19 272 ASP A C 1
ATOM 2195 O O . ASP A 1 272 ? 13.284 -24.130 -16.533 1.00 41.19 272 ASP A O 1
#

InterPro domains:
  IPR032675 Leucine-rich repeat domain superfamily [G3DSA:3.80.10.10] (1-155)

Organism: NCBI:txid98765

Radius of gyration: 20.19 Å; chains: 1; bounding box: 50×39×59 Å